Protein AF-A0A3M7NBZ0-F1 (afdb_monomer_lite)

Sequence (215 aa):
MPIKPLSFKGDKKRREEPEDDDTWTTPDSASDLSGPVILVLPTTPATCLASDAHGNVFASAVENMVEHHVETAEPHDVRQVWVANQVAGSGQLSFKASHGGLRGDGEAGEPATELVIKMQARFKPRVQQSKASRAQEKVSRREMEQAVGRRLDEDEVKRLKRARKNGTYHEELLDTFIKALQTFIKALQTFIKALQTLINAVDTHQGAVVRGAFA

Radius of gyration: 34.24 Å; chains: 1; bounding box: 82×70×100 Å

Secondary structure (DSSP, 8-state):
-PPPP------------------EE--SSGGG--EEEEEEE--SS-EEEEE-TT--EEEEE--B-STT-GGG-B-SSGGG-EEEEEPTTT--EEEE-SSSEE---PPTT-TT---EEEEEGGGS-HHHHHHHHHHHT---HHHHHHHHTS---HHHHHHHHHHHHTT-HHHHHHHHHHHHHHHHHHHHHHHHHHHHHHHHHHHHHHHHHHHHTT-

Foldseek 3Di:
DDDDDDDDDDPPPPPPQPDPQQAKAAAPDPVLAFFKKAKWWPDVQIWTWFADPQRDIDTHGFPPADPSDPRRTDDPDLRRIWGWDQDPPPRFIWTHRPHHTDGDPDDPDDPPTDIGMMDRPSSGPPVVVVVVLVVVLPDDQVNLCVLLVHRDDPVLVVVLSVCSVVVNNVVSSVVSNVVVVVVVVVVVVVVVVVVVVVVVVVVVVVVVVVVVVVD

Structure (mmCIF, N/CA/C/O backbone):
data_AF-A0A3M7NBZ0-F1
#
_entry.id   AF-A0A3M7NBZ0-F1
#
loop_
_atom_site.group_PDB
_atom_site.id
_atom_site.type_symbol
_atom_site.label_atom_id
_atom_site.label_alt_id
_atom_site.label_comp_id
_atom_site.label_asym_id
_atom_site.label_entity_id
_atom_site.label_seq_id
_atom_site.pdbx_PDB_ins_code
_atom_site.Cartn_x
_atom_site.Cartn_y
_atom_site.Cartn_z
_atom_site.occupancy
_atom_site.B_iso_or_equiv
_atom_site.auth_seq_id
_atom_site.auth_comp_id
_atom_site.auth_asym_id
_atom_site.auth_atom_id
_atom_site.pdbx_PDB_model_num
ATOM 1 N N . MET A 1 1 ? -27.348 -50.882 -16.439 1.00 47.03 1 MET A N 1
ATOM 2 C CA . MET A 1 1 ? -26.442 -49.989 -17.197 1.00 47.03 1 MET A CA 1
ATOM 3 C C . MET A 1 1 ? -25.165 -49.818 -16.382 1.00 47.03 1 MET A C 1
ATOM 5 O O . MET A 1 1 ? -25.301 -49.525 -15.200 1.00 47.03 1 MET A O 1
ATOM 9 N N . PRO A 1 2 ? -23.959 -50.049 -16.926 1.00 38.66 2 PRO A N 1
ATOM 10 C CA . PRO A 1 2 ? -22.726 -49.853 -16.167 1.00 38.66 2 PRO A CA 1
ATOM 11 C C . PRO A 1 2 ? -22.394 -48.356 -16.059 1.00 38.66 2 PRO A C 1
ATOM 13 O O . PRO A 1 2 ? -22.315 -47.653 -17.066 1.00 38.66 2 PRO A O 1
ATOM 16 N N . ILE A 1 3 ? -22.224 -47.871 -14.828 1.00 49.91 3 ILE A N 1
ATOM 17 C CA . ILE A 1 3 ? -21.871 -46.481 -14.519 1.00 49.91 3 ILE A CA 1
ATOM 18 C C . ILE A 1 3 ? -20.363 -46.319 -14.753 1.00 49.91 3 ILE A C 1
ATOM 20 O O . ILE A 1 3 ? -19.557 -46.992 -14.113 1.00 49.91 3 ILE A O 1
ATOM 24 N N . LYS A 1 4 ? -19.970 -45.444 -15.687 1.00 38.22 4 LYS A N 1
ATOM 25 C CA . LYS A 1 4 ? -18.563 -45.057 -15.878 1.00 38.22 4 LYS A CA 1
ATOM 26 C C . LYS A 1 4 ? -18.100 -44.196 -14.692 1.00 38.22 4 LYS A C 1
ATOM 28 O O . LYS A 1 4 ? -18.809 -43.248 -14.353 1.00 38.22 4 LYS A O 1
ATOM 33 N N . PRO A 1 5 ? -16.920 -44.446 -14.100 1.00 42.94 5 PRO A N 1
ATOM 34 C CA . PRO A 1 5 ? -16.376 -43.557 -13.081 1.00 42.94 5 PRO A CA 1
ATOM 35 C C . PRO A 1 5 ? -15.966 -42.217 -13.708 1.00 42.94 5 PRO A C 1
ATOM 37 O O . PRO A 1 5 ? -15.291 -42.175 -14.740 1.00 42.94 5 PRO A O 1
ATOM 40 N N . LEU A 1 6 ? -16.394 -41.115 -13.085 1.00 47.69 6 LEU A N 1
ATOM 41 C CA . LEU A 1 6 ? -15.983 -39.766 -13.463 1.00 47.69 6 LEU A CA 1
ATOM 42 C C . LEU A 1 6 ? -14.487 -39.579 -13.183 1.00 47.69 6 LEU A C 1
ATOM 44 O O . LEU A 1 6 ? -14.046 -39.560 -12.037 1.00 47.69 6 LEU A O 1
ATOM 48 N N . SER A 1 7 ? -13.716 -39.396 -14.251 1.00 45.44 7 SER A N 1
ATOM 49 C CA . SER A 1 7 ? -12.341 -38.903 -14.194 1.00 45.44 7 SER A CA 1
ATOM 50 C C . SER A 1 7 ? -12.340 -37.449 -13.713 1.00 45.44 7 SER A C 1
ATOM 52 O O . SER A 1 7 ? -12.584 -36.536 -14.504 1.00 45.44 7 SER A O 1
ATOM 54 N N . PHE A 1 8 ? -12.016 -37.212 -12.443 1.00 47.16 8 PHE A N 1
ATOM 55 C CA . PHE A 1 8 ? -11.642 -35.881 -11.970 1.00 47.16 8 PHE A CA 1
ATOM 56 C C . PHE A 1 8 ? -10.176 -35.623 -12.316 1.00 47.16 8 PHE A C 1
ATOM 58 O O . PHE A 1 8 ? -9.270 -36.106 -11.643 1.00 47.16 8 PHE A O 1
ATOM 65 N N . LYS A 1 9 ? -9.943 -34.853 -13.383 1.00 45.38 9 LYS A N 1
ATOM 66 C CA . LYS A 1 9 ? -8.626 -34.296 -13.694 1.00 45.38 9 LYS A CA 1
ATOM 67 C C . LYS A 1 9 ? -8.717 -32.781 -13.647 1.00 45.38 9 LYS A C 1
ATOM 69 O O . LYS A 1 9 ? -9.344 -32.153 -14.494 1.00 45.38 9 LYS A O 1
ATOM 74 N N . GLY A 1 10 ? -8.098 -32.219 -12.623 1.00 38.16 10 GLY A N 1
ATOM 75 C CA . GLY A 1 10 ? -8.008 -30.789 -12.406 1.00 38.16 10 GLY A CA 1
ATOM 76 C C . GLY A 1 10 ? -7.336 -30.544 -11.072 1.00 38.16 10 GLY A C 1
ATOM 77 O O . GLY A 1 10 ? -8.021 -30.274 -10.090 1.00 38.16 10 GLY A O 1
ATOM 78 N N . ASP A 1 11 ? -6.007 -30.670 -11.042 1.00 41.03 11 ASP A N 1
ATOM 79 C CA . ASP A 1 11 ? -5.190 -30.168 -9.942 1.00 41.03 11 ASP A CA 1
ATOM 80 C C . ASP A 1 11 ? -5.507 -28.685 -9.758 1.00 41.03 11 ASP A C 1
ATOM 82 O O . ASP A 1 11 ? -5.072 -27.807 -10.511 1.00 41.03 11 ASP A O 1
ATOM 86 N N . LYS A 1 12 ? -6.353 -28.410 -8.768 1.00 43.03 12 LYS A N 1
ATOM 87 C CA . LYS A 1 12 ? -6.683 -27.069 -8.318 1.00 43.03 12 LYS A CA 1
ATOM 88 C C . LYS A 1 12 ? -5.397 -26.530 -7.708 1.00 43.03 12 LYS A C 1
ATOM 90 O O . LYS A 1 12 ? -5.082 -26.854 -6.568 1.00 43.03 12 LYS A O 1
ATOM 95 N N . LYS A 1 13 ? -4.630 -25.777 -8.507 1.00 37.97 13 LYS A N 1
ATOM 96 C CA . LYS A 1 13 ? -3.408 -25.078 -8.090 1.00 37.97 13 LYS A CA 1
ATOM 97 C C . LYS A 1 13 ? -3.664 -24.478 -6.706 1.00 37.97 13 LYS A C 1
ATOM 99 O O . LYS A 1 13 ? -4.499 -23.578 -6.585 1.00 37.97 13 LYS A O 1
ATOM 104 N N . ARG A 1 14 ? -3.029 -25.056 -5.680 1.00 35.75 14 ARG A N 1
ATOM 105 C CA . ARG A 1 14 ? -3.121 -24.615 -4.286 1.00 35.75 14 ARG A CA 1
ATOM 106 C C . ARG A 1 14 ? -2.839 -23.113 -4.303 1.00 35.75 14 ARG A C 1
ATOM 108 O O . ARG A 1 14 ? -1.776 -22.703 -4.763 1.00 35.75 14 ARG A O 1
ATOM 115 N N . ARG A 1 15 ? -3.837 -22.297 -3.941 1.00 42.94 15 ARG A N 1
ATOM 116 C CA . ARG A 1 15 ? -3.591 -20.888 -3.621 1.00 42.94 15 ARG A CA 1
ATOM 117 C C . ARG A 1 15 ? -2.572 -20.940 -2.490 1.00 42.94 15 ARG A C 1
ATOM 119 O O . ARG A 1 15 ? -2.866 -21.564 -1.477 1.00 42.94 15 ARG A O 1
ATOM 126 N N . GLU A 1 16 ? -1.382 -20.400 -2.715 1.00 43.81 16 GLU A N 1
ATOM 127 C CA . GLU A 1 16 ? -0.484 -20.049 -1.621 1.00 43.81 16 GLU A CA 1
ATOM 128 C C . GLU A 1 16 ? -1.311 -19.137 -0.716 1.00 43.81 16 GLU A C 1
ATOM 130 O O . GLU A 1 16 ? -1.778 -18.079 -1.151 1.00 43.81 16 GLU A O 1
ATOM 135 N N . GLU A 1 17 ? -1.658 -19.642 0.466 1.00 46.62 17 GLU A N 1
ATOM 136 C CA . GLU A 1 17 ? -2.272 -18.817 1.494 1.00 46.62 17 GLU A CA 1
ATOM 137 C C . GLU A 1 17 ? -1.270 -17.698 1.774 1.00 46.62 17 GLU A C 1
ATOM 139 O O . GLU A 1 17 ? -0.072 -17.984 1.873 1.00 46.62 17 GLU A O 1
ATOM 144 N N . PRO A 1 18 ? -1.706 -16.428 1.750 1.00 49.97 18 PRO A N 1
ATOM 145 C CA . PRO A 1 18 ? -0.797 -15.344 2.054 1.00 49.97 18 PRO A CA 1
ATOM 146 C C . PRO A 1 18 ? -0.212 -15.628 3.435 1.00 49.97 18 PRO A C 1
ATOM 148 O O . PRO A 1 18 ? -0.961 -15.909 4.366 1.00 49.97 18 PRO A O 1
ATOM 151 N N . GLU A 1 19 ? 1.116 -15.593 3.508 1.00 55.56 19 GLU A N 1
ATOM 152 C CA . GLU A 1 19 ? 1.897 -15.461 4.737 1.00 55.56 19 GLU A CA 1
ATOM 153 C C . GLU A 1 19 ? 1.125 -14.575 5.728 1.00 55.56 19 GLU A C 1
ATOM 155 O O . GLU A 1 19 ? 0.543 -13.576 5.285 1.00 55.56 19 GLU A O 1
ATOM 160 N N . ASP A 1 20 ? 1.052 -14.973 7.006 1.00 66.69 20 ASP A N 1
ATOM 161 C CA . ASP A 1 20 ? 0.322 -14.277 8.080 1.00 66.69 20 ASP A CA 1
ATOM 162 C C . ASP A 1 20 ? 0.949 -12.896 8.360 1.00 66.69 20 ASP A C 1
ATOM 164 O O . ASP A 1 20 ? 1.572 -12.638 9.385 1.00 66.69 20 ASP A O 1
ATOM 168 N N . ASP A 1 21 ? 0.824 -12.000 7.386 1.00 80.38 21 ASP A N 1
ATOM 169 C CA . ASP A 1 21 ? 1.286 -10.627 7.412 1.00 80.38 21 ASP A CA 1
ATOM 170 C C . ASP A 1 21 ? 0.248 -9.799 8.172 1.00 80.38 21 ASP A C 1
ATOM 172 O O . ASP A 1 21 ? -0.727 -9.280 7.610 1.00 80.38 21 ASP A O 1
ATOM 176 N N . ASP A 1 22 ? 0.445 -9.763 9.489 1.00 82.31 22 ASP A N 1
ATOM 177 C CA . ASP A 1 22 ? -0.356 -9.014 10.456 1.00 82.31 22 ASP A CA 1
ATOM 178 C C . ASP A 1 22 ? 0.009 -7.516 10.520 1.00 82.31 22 ASP A C 1
ATOM 180 O O . ASP A 1 22 ? -0.519 -6.797 11.371 1.00 82.31 22 ASP A O 1
ATOM 184 N N . THR A 1 23 ? 0.871 -7.020 9.621 1.00 89.19 23 THR A N 1
ATOM 185 C CA . THR A 1 23 ? 1.238 -5.595 9.566 1.00 89.19 23 THR A CA 1
ATOM 186 C C . THR A 1 23 ? 0.087 -4.708 9.089 1.00 89.19 23 THR A C 1
ATOM 188 O O . THR A 1 23 ? -0.846 -5.151 8.407 1.00 89.19 23 THR A O 1
ATOM 191 N N . TRP A 1 24 ? 0.153 -3.416 9.426 1.00 90.44 24 TRP A N 1
ATOM 192 C CA . TRP A 1 24 ? -0.884 -2.439 9.091 1.00 90.44 24 TRP A CA 1
ATOM 193 C C . TRP A 1 24 ? -0.429 -1.483 7.987 1.00 90.44 24 TRP A C 1
ATOM 195 O O . TRP A 1 24 ? 0.582 -0.788 8.086 1.00 90.44 24 TRP A O 1
ATOM 205 N N . THR A 1 25 ? -1.222 -1.372 6.924 1.00 91.56 25 THR A N 1
ATOM 206 C CA . THR A 1 25 ? -0.910 -0.577 5.728 1.00 91.56 25 THR A CA 1
ATOM 207 C C . THR A 1 25 ? -2.045 0.372 5.354 1.00 91.56 25 THR A C 1
ATOM 209 O O . THR A 1 25 ? -3.175 0.231 5.817 1.00 91.56 25 THR A O 1
ATOM 212 N N . THR A 1 26 ? -1.744 1.353 4.512 1.00 89.56 26 THR A N 1
ATOM 213 C CA . THR A 1 26 ? -2.737 2.279 3.956 1.00 89.56 26 THR A CA 1
ATOM 214 C C . THR A 1 26 ? -3.351 1.655 2.688 1.00 89.56 26 THR A C 1
ATOM 216 O O . THR A 1 26 ? -2.618 1.065 1.874 1.00 89.56 26 THR A O 1
ATOM 219 N N . PRO A 1 27 ? -4.683 1.720 2.502 1.00 88.19 27 PRO A N 1
ATOM 220 C CA . PRO A 1 27 ? -5.322 1.272 1.264 1.00 88.19 27 PRO A CA 1
ATOM 221 C C . PRO A 1 27 ? -4.891 2.147 0.073 1.00 88.19 27 PRO A C 1
ATOM 223 O O . PRO A 1 27 ? -4.662 3.341 0.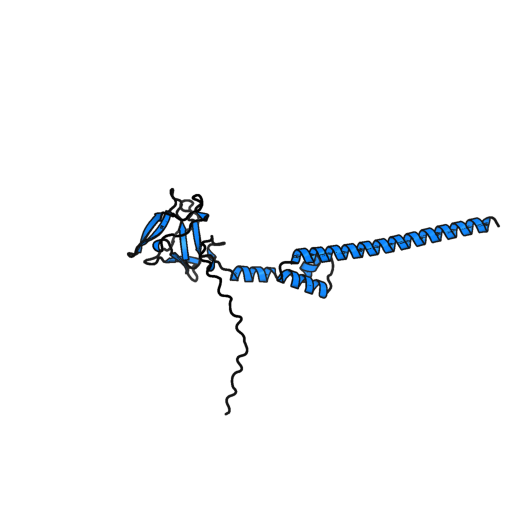239 1.00 88.19 27 PRO A O 1
ATOM 226 N N . ASP A 1 28 ? -4.812 1.575 -1.136 1.00 86.38 28 ASP A N 1
ATOM 227 C CA . ASP A 1 28 ? -4.509 2.358 -2.352 1.00 86.38 28 ASP A CA 1
ATOM 228 C C . ASP A 1 28 ? -5.730 3.177 -2.811 1.00 86.38 28 ASP A C 1
ATOM 230 O O . ASP A 1 28 ? -5.596 4.260 -3.377 1.00 86.38 28 ASP A O 1
ATOM 234 N N . SER A 1 29 ? -6.937 2.666 -2.559 1.00 84.06 29 SER A N 1
ATOM 235 C CA . SER A 1 29 ? -8.204 3.345 -2.815 1.00 84.06 29 SER A CA 1
ATOM 236 C C . SER A 1 29 ? -9.245 3.003 -1.746 1.00 84.06 29 SER A C 1
ATOM 238 O O . SER A 1 29 ? -9.203 1.936 -1.134 1.00 84.06 29 SER A O 1
ATOM 240 N N . ALA A 1 30 ? -10.258 3.854 -1.564 1.00 80.88 30 ALA A N 1
ATOM 241 C CA . ALA A 1 30 ? -11.374 3.553 -0.658 1.00 80.88 30 ALA A CA 1
ATOM 242 C C . ALA A 1 30 ? -12.109 2.252 -1.038 1.00 80.88 30 ALA A C 1
ATOM 244 O O . ALA A 1 30 ? -12.628 1.548 -0.174 1.00 80.88 30 ALA A O 1
ATOM 245 N N . SER A 1 31 ? -12.111 1.896 -2.329 1.00 82.75 31 SER A N 1
ATOM 246 C CA . SER A 1 31 ? -12.703 0.647 -2.817 1.00 82.75 31 SER A CA 1
ATOM 247 C C . SER A 1 31 ? -11.914 -0.607 -2.424 1.00 82.75 31 SER A C 1
ATOM 249 O O . SER A 1 31 ? -12.447 -1.711 -2.504 1.00 82.75 31 SER A O 1
ATOM 251 N N . ASP A 1 32 ? -10.677 -0.453 -1.952 1.00 86.00 32 ASP A N 1
ATOM 252 C CA . ASP A 1 32 ? -9.858 -1.571 -1.490 1.00 86.00 32 ASP A CA 1
ATOM 253 C C . ASP A 1 32 ? -10.152 -1.963 -0.040 1.00 86.00 32 ASP A C 1
ATOM 255 O O . ASP A 1 32 ? -9.790 -3.063 0.379 1.00 86.00 32 ASP A O 1
ATOM 259 N N . LEU A 1 33 ? -10.827 -1.090 0.719 1.00 89.19 33 LEU A N 1
ATOM 260 C CA . LEU A 1 33 ? -11.111 -1.289 2.136 1.00 89.19 33 LEU A CA 1
ATOM 261 C C . LEU A 1 33 ? -11.978 -2.529 2.377 1.00 89.19 33 LEU A C 1
ATOM 263 O O . LEU A 1 33 ? -13.160 -2.580 2.030 1.00 89.19 33 LEU A O 1
ATOM 267 N N . SER A 1 34 ? -11.380 -3.528 3.020 1.00 90.69 34 SER A N 1
ATOM 268 C CA . SER A 1 34 ? -12.050 -4.735 3.486 1.00 90.69 34 SER A CA 1
ATOM 269 C C . SER A 1 34 ? -11.285 -5.354 4.655 1.00 90.69 34 SER A C 1
ATOM 271 O O . SER A 1 34 ? -10.075 -5.166 4.776 1.00 90.69 34 SER A O 1
ATOM 273 N N . GLY A 1 35 ? -11.988 -6.095 5.512 1.00 93.38 35 GLY A N 1
ATOM 274 C CA . GLY A 1 35 ? -11.371 -6.772 6.653 1.00 93.38 35 GLY A CA 1
ATOM 275 C C . GLY A 1 35 ? -11.050 -5.831 7.822 1.00 93.38 35 GLY A C 1
ATOM 276 O O . GLY A 1 35 ? -11.672 -4.774 7.938 1.00 93.38 35 GLY A O 1
ATOM 277 N N . PRO A 1 36 ? -10.142 -6.229 8.728 1.00 95.06 36 PRO A N 1
ATOM 278 C CA . PRO A 1 36 ? -9.762 -5.443 9.896 1.00 95.06 36 PRO A CA 1
ATOM 279 C C . PRO A 1 36 ? -9.087 -4.113 9.533 1.00 95.06 36 PRO A C 1
ATOM 281 O O . PRO A 1 36 ? -8.141 -4.078 8.740 1.00 95.06 36 PRO A O 1
ATOM 284 N N . VAL A 1 37 ? -9.571 -3.031 10.142 1.00 95.31 37 VAL A N 1
ATOM 285 C CA . VAL A 1 37 ? -9.127 -1.645 9.968 1.00 95.31 37 VAL A CA 1
ATOM 286 C C . VAL A 1 37 ? -9.074 -0.901 11.307 1.00 95.31 37 VAL A C 1
ATOM 288 O O . VAL A 1 37 ? -9.758 -1.274 12.258 1.00 95.31 37 VAL A O 1
ATOM 291 N N . ILE A 1 38 ? -8.297 0.178 11.363 1.00 94.81 38 ILE A N 1
ATOM 292 C CA . ILE A 1 38 ? -8.304 1.186 12.435 1.00 94.81 38 ILE A CA 1
ATOM 293 C C . ILE A 1 38 ? -8.593 2.556 11.809 1.00 94.81 38 ILE A C 1
ATOM 295 O O . ILE A 1 38 ? -8.146 2.851 10.697 1.00 94.81 38 ILE A O 1
ATOM 299 N N . LEU A 1 39 ? -9.380 3.368 12.518 1.00 93.75 39 LEU A N 1
ATOM 300 C CA . LEU A 1 39 ? -9.834 4.696 12.103 1.00 93.75 39 LEU A CA 1
ATOM 301 C C . LEU A 1 39 ? -9.159 5.744 12.997 1.00 93.75 39 LEU A C 1
ATOM 303 O O . LEU A 1 39 ? -9.620 5.994 14.112 1.00 93.75 39 LEU A O 1
ATOM 307 N N . VAL A 1 40 ? -8.045 6.311 12.542 1.00 93.19 40 VAL A N 1
ATOM 308 C CA . VAL A 1 40 ? -7.239 7.276 13.304 1.00 93.19 40 VAL A CA 1
ATOM 309 C C . VAL A 1 40 ? -7.803 8.686 13.112 1.00 93.19 40 VAL A C 1
ATOM 311 O O . VAL A 1 40 ? -8.027 9.137 11.987 1.00 93.19 40 VAL A O 1
ATOM 314 N N . LEU A 1 41 ? -8.049 9.363 14.230 1.00 91.12 41 LEU A N 1
ATOM 315 C CA . LEU A 1 41 ? -8.598 10.710 14.329 1.00 91.12 41 LEU A CA 1
ATOM 316 C C . LEU A 1 41 ? -7.467 11.760 14.299 1.00 91.12 41 LEU A C 1
ATOM 318 O O . LEU A 1 41 ? -6.404 11.524 14.882 1.00 91.12 41 LEU A O 1
ATOM 322 N N . PRO A 1 42 ? -7.694 12.949 13.710 1.00 85.75 42 PRO A N 1
ATOM 323 C CA . PRO A 1 42 ? -6.716 14.038 13.664 1.00 85.75 42 PRO A CA 1
ATOM 324 C C . PRO A 1 42 ? -6.662 14.815 14.995 1.00 85.75 42 PRO A C 1
ATOM 326 O O . PRO A 1 42 ? -6.969 16.003 15.059 1.00 85.75 42 PRO A O 1
ATOM 329 N N . THR A 1 43 ? -6.315 14.139 16.092 1.00 87.88 43 THR A N 1
ATOM 330 C CA . THR A 1 43 ? -6.199 14.740 17.432 1.00 87.88 43 THR A CA 1
ATOM 331 C C . THR A 1 43 ? -4.742 14.888 17.870 1.00 87.88 43 THR A C 1
ATOM 333 O O . THR A 1 43 ? -3.856 14.199 17.369 1.00 87.88 43 THR A O 1
ATOM 336 N N . THR A 1 44 ? -4.501 15.741 18.870 1.00 87.75 44 THR A N 1
ATOM 337 C CA . THR A 1 44 ? -3.185 15.909 19.504 1.00 87.75 44 THR A CA 1
ATOM 338 C C . THR A 1 44 ? -3.311 15.669 21.015 1.00 87.75 44 THR A C 1
ATOM 340 O O . THR A 1 44 ? -3.899 16.513 21.694 1.00 87.75 44 THR A O 1
ATOM 343 N N . PRO A 1 45 ? -2.782 14.558 21.570 1.00 87.44 45 PRO A N 1
ATOM 344 C CA . PRO A 1 45 ? -2.102 13.449 20.885 1.00 87.44 45 PRO A CA 1
ATOM 345 C C . PRO A 1 45 ? -3.055 12.623 20.001 1.00 87.44 45 PRO A C 1
ATOM 347 O O . PRO A 1 45 ? -4.277 12.709 20.150 1.00 87.44 45 PRO A O 1
ATOM 350 N N . ALA A 1 46 ? -2.505 11.832 19.074 1.00 89.50 46 ALA A N 1
ATOM 351 C CA . ALA A 1 46 ? -3.298 11.033 18.138 1.00 89.50 46 ALA A CA 1
ATOM 352 C C . ALA A 1 46 ? -4.179 10.007 18.869 1.00 89.50 46 ALA A C 1
ATOM 354 O O . ALA A 1 46 ? -3.740 9.310 19.788 1.00 89.50 46 ALA A O 1
ATOM 355 N N . THR A 1 47 ? -5.432 9.912 18.436 1.00 94.31 47 THR A N 1
ATOM 356 C CA . THR A 1 47 ? -6.424 8.960 18.941 1.00 94.31 47 THR A CA 1
ATOM 357 C C . THR A 1 47 ? -7.051 8.209 17.773 1.00 94.31 47 THR A C 1
ATOM 359 O O . THR A 1 47 ? -6.901 8.592 16.618 1.00 94.31 47 THR A O 1
ATOM 362 N N . CYS A 1 48 ? -7.744 7.116 18.049 1.00 94.94 48 CYS A N 1
ATOM 363 C CA . CYS A 1 48 ? -8.505 6.344 17.082 1.00 94.94 48 CYS A CA 1
ATOM 364 C C . CYS A 1 48 ? -9.892 6.027 17.636 1.00 94.94 48 CYS A C 1
ATOM 366 O O . CYS A 1 48 ? -10.120 6.069 18.848 1.00 94.94 48 CYS A O 1
ATOM 368 N N . LEU A 1 49 ? -10.832 5.709 16.750 1.00 94.94 49 LEU A N 1
ATOM 369 C CA . LEU A 1 49 ? -12.142 5.231 17.174 1.00 94.94 49 LEU A CA 1
ATOM 370 C C . LEU A 1 49 ? -12.024 3.822 17.749 1.00 94.94 49 LEU A C 1
ATOM 372 O O . LEU A 1 49 ? -11.490 2.920 17.105 1.00 94.94 49 LEU A O 1
ATOM 376 N N . ALA A 1 50 ? -12.593 3.627 18.931 1.00 95.12 50 ALA A N 1
ATOM 377 C CA . ALA A 1 50 ? -12.710 2.338 19.589 1.00 95.12 50 ALA A CA 1
ATOM 378 C C . ALA A 1 50 ? -14.143 2.106 20.072 1.00 95.12 50 ALA A C 1
ATOM 380 O O . ALA A 1 50 ? -14.927 3.052 20.186 1.00 95.12 50 ALA A O 1
ATOM 381 N N . SER A 1 51 ? -14.483 0.851 20.367 1.00 95.19 51 SER A N 1
ATOM 382 C CA . SER A 1 51 ? -15.775 0.505 20.956 1.00 95.19 51 SER A CA 1
ATOM 383 C C . SER A 1 51 ? -15.661 -0.441 22.146 1.00 95.19 51 SER A C 1
ATOM 385 O O . SER A 1 51 ? -14.818 -1.339 22.172 1.00 95.19 51 SER A O 1
ATOM 387 N N . ASP A 1 52 ? -16.491 -0.211 23.163 1.00 92.69 52 ASP A N 1
ATOM 388 C CA . ASP A 1 52 ? -16.565 -1.053 24.356 1.00 92.69 52 ASP A CA 1
ATOM 389 C C . ASP A 1 52 ? -17.548 -2.224 24.177 1.00 92.69 52 ASP A C 1
ATOM 391 O O . ASP A 1 52 ? -18.210 -2.365 23.152 1.00 92.69 52 ASP A O 1
ATOM 395 N N . ALA A 1 53 ? -17.671 -3.077 25.198 1.00 90.06 53 ALA A N 1
ATOM 396 C CA . ALA A 1 53 ? -18.582 -4.224 25.172 1.00 90.06 53 ALA A CA 1
ATOM 397 C C . ALA A 1 53 ? -20.079 -3.839 25.156 1.00 90.06 53 ALA A C 1
ATOM 399 O O . ALA A 1 53 ? -20.938 -4.694 24.953 1.00 90.06 53 ALA A O 1
ATOM 400 N N . HIS A 1 54 ? -20.416 -2.570 25.376 1.00 88.06 54 HIS A N 1
ATOM 401 C CA . HIS A 1 54 ? -21.788 -2.069 25.314 1.00 88.06 54 HIS A CA 1
ATOM 402 C C . HIS A 1 54 ? -22.115 -1.448 23.948 1.00 88.06 54 HIS A C 1
ATOM 404 O O . HIS A 1 54 ? -23.264 -1.083 23.707 1.00 88.06 54 HIS A O 1
ATOM 410 N N . GLY A 1 55 ? -21.133 -1.366 23.044 1.00 86.31 55 GLY A N 1
ATOM 411 C CA . GLY A 1 55 ? -21.272 -0.733 21.737 1.00 86.31 55 GLY A CA 1
ATOM 412 C C . GLY A 1 55 ? -21.150 0.789 21.778 1.00 86.31 55 GLY A C 1
ATOM 413 O O . GLY A 1 55 ? -21.460 1.446 20.783 1.00 86.31 55 GLY A O 1
ATOM 414 N N . ASN A 1 56 ? -20.695 1.365 22.895 1.00 91.31 56 ASN A N 1
ATOM 415 C CA . ASN A 1 56 ? -20.369 2.785 22.934 1.00 91.31 56 ASN A CA 1
ATOM 416 C C . ASN A 1 56 ? -19.096 3.022 22.130 1.00 91.31 56 ASN A C 1
ATOM 418 O O . ASN A 1 56 ? -18.171 2.207 22.168 1.00 91.31 56 ASN A O 1
ATOM 422 N N . VAL A 1 57 ? -19.041 4.147 21.423 1.00 92.69 57 VAL A N 1
ATOM 423 C CA . VAL A 1 57 ? -17.877 4.555 20.633 1.00 92.69 57 VAL A CA 1
ATOM 424 C C . VAL A 1 57 ? -17.161 5.690 21.348 1.00 92.69 57 VAL A C 1
ATOM 426 O O . VAL A 1 57 ? -17.796 6.634 21.814 1.00 92.69 57 VAL A O 1
ATOM 429 N N . PHE A 1 58 ? -15.839 5.599 21.438 1.00 94.06 58 PHE A N 1
ATOM 430 C CA . PHE A 1 58 ? -15.003 6.589 22.108 1.00 94.06 58 PHE A CA 1
ATOM 431 C C . PHE A 1 58 ? -13.662 6.758 21.386 1.00 94.06 58 PHE A C 1
ATOM 433 O O . PHE A 1 58 ? -13.242 5.894 20.616 1.00 94.06 58 PHE A O 1
ATOM 440 N N . ALA A 1 59 ? -12.986 7.878 21.642 1.00 94.88 59 ALA A N 1
ATOM 441 C CA . ALA A 1 59 ? -11.623 8.111 21.178 1.00 94.88 59 ALA A CA 1
ATOM 442 C C . ALA A 1 59 ? -10.629 7.439 22.139 1.00 94.88 59 ALA A C 1
ATOM 444 O O . ALA A 1 59 ? -10.585 7.761 23.326 1.00 94.88 59 ALA A O 1
ATOM 445 N N . SER A 1 60 ? -9.843 6.494 21.634 1.00 96.06 60 SER A N 1
ATOM 446 C CA . SER A 1 60 ? -8.779 5.797 22.360 1.00 96.06 60 SER A CA 1
ATOM 447 C C . SER A 1 60 ? -7.425 6.313 21.881 1.00 96.06 60 SER A C 1
ATOM 449 O O . SER A 1 60 ? -7.264 6.540 20.686 1.00 96.06 60 SER A O 1
ATOM 451 N N . ALA A 1 61 ? -6.455 6.526 22.773 1.00 94.06 61 ALA A N 1
ATOM 452 C CA . ALA A 1 61 ? -5.101 6.916 22.367 1.00 94.06 61 ALA A CA 1
ATOM 453 C C . ALA A 1 61 ? -4.519 5.908 21.364 1.00 94.06 61 ALA A C 1
ATOM 455 O O . ALA A 1 61 ? -4.908 4.745 21.379 1.00 94.06 61 ALA A O 1
ATOM 456 N N . VAL A 1 62 ? -3.604 6.340 20.495 1.00 91.00 62 VAL A N 1
ATOM 457 C CA . VAL A 1 62 ? -2.791 5.437 19.666 1.00 91.00 62 VAL A CA 1
ATOM 458 C C . VAL A 1 62 ? -1.372 5.444 20.224 1.00 91.00 62 VAL A C 1
ATOM 460 O O . VAL A 1 62 ? -0.667 6.441 20.113 1.00 91.00 62 VAL A O 1
ATOM 463 N N . GLU A 1 63 ? -0.956 4.346 20.850 1.00 88.38 63 GLU A N 1
ATOM 464 C CA . GLU A 1 63 ? 0.362 4.246 21.494 1.00 88.38 63 GLU A CA 1
ATOM 465 C C . GLU A 1 63 ? 1.419 3.655 20.554 1.00 88.38 63 GLU A C 1
ATOM 467 O O . GLU A 1 63 ? 2.566 4.100 20.544 1.00 88.38 63 GLU A O 1
ATOM 472 N N . ASN A 1 64 ? 1.022 2.703 19.705 1.00 88.56 64 ASN A N 1
ATOM 473 C CA . ASN A 1 64 ? 1.906 2.075 18.727 1.00 88.56 64 ASN A CA 1
ATOM 474 C C . ASN A 1 64 ? 2.015 2.951 17.470 1.00 88.56 64 ASN A C 1
ATOM 476 O O . ASN A 1 64 ? 1.272 2.772 16.504 1.00 88.56 64 ASN A O 1
ATOM 480 N N . MET A 1 65 ? 2.940 3.913 17.502 1.00 86.31 65 MET A N 1
ATOM 481 C CA . MET A 1 65 ? 3.357 4.726 16.354 1.00 86.31 65 MET A CA 1
ATOM 482 C C . MET A 1 65 ? 4.873 4.929 16.367 1.00 86.31 65 MET A C 1
ATOM 484 O O . MET A 1 65 ? 5.481 5.088 17.425 1.00 86.31 65 MET A O 1
ATOM 488 N N . VAL A 1 66 ? 5.477 5.014 15.184 1.00 81.38 66 VAL A N 1
ATOM 489 C CA . VAL A 1 66 ? 6.880 5.406 15.016 1.00 81.38 66 VAL A CA 1
ATOM 490 C C . VAL A 1 66 ? 6.954 6.931 14.957 1.00 81.38 66 VAL A C 1
ATOM 492 O O . VAL A 1 66 ? 6.291 7.549 14.127 1.00 81.38 66 VAL A O 1
ATOM 495 N N . GLU A 1 67 ? 7.730 7.543 15.858 1.00 81.06 67 GLU A N 1
ATOM 496 C CA . GLU A 1 67 ? 8.006 8.996 15.880 1.00 81.06 67 GLU A CA 1
ATOM 497 C C . GLU A 1 67 ? 6.745 9.892 15.840 1.00 81.06 67 GLU A C 1
ATOM 499 O O . GLU A 1 67 ? 6.772 11.011 15.340 1.00 81.06 67 GLU A O 1
ATOM 504 N N . HIS A 1 68 ? 5.619 9.412 16.383 1.00 76.69 68 HIS A N 1
ATOM 505 C CA . HIS A 1 68 ? 4.315 10.095 16.356 1.00 76.69 68 HIS A CA 1
ATOM 506 C C . HIS A 1 68 ? 3.706 10.302 14.953 1.00 76.69 68 HIS A C 1
ATOM 508 O O . HIS A 1 68 ? 2.780 11.100 14.790 1.00 76.69 68 HIS A O 1
ATOM 514 N N . HIS A 1 69 ? 4.162 9.560 13.940 1.00 81.12 69 HIS A N 1
ATOM 515 C CA . HIS A 1 69 ? 3.567 9.579 12.606 1.00 81.12 69 HIS A CA 1
ATOM 516 C C . HIS A 1 69 ? 2.334 8.669 12.525 1.00 81.12 69 HIS A C 1
ATOM 518 O O . HIS A 1 69 ? 2.451 7.442 12.543 1.00 81.12 69 HIS A O 1
ATOM 524 N N . VAL A 1 70 ? 1.153 9.271 12.341 1.00 82.75 70 VAL A N 1
ATOM 525 C CA . VAL A 1 70 ? -0.147 8.568 12.244 1.00 82.75 70 VAL A CA 1
ATOM 526 C C . VAL A 1 70 ? -0.216 7.537 11.113 1.00 82.75 70 VAL A C 1
ATOM 528 O O . VAL A 1 70 ? -0.963 6.568 11.200 1.00 82.75 70 VAL A O 1
ATOM 531 N N . GLU A 1 71 ? 0.596 7.689 10.067 1.00 83.25 71 GLU A N 1
ATOM 532 C CA . GLU A 1 71 ? 0.671 6.722 8.965 1.00 83.25 71 GLU A CA 1
ATOM 533 C C . GLU A 1 71 ? 1.291 5.382 9.374 1.00 83.25 71 GLU A C 1
ATOM 535 O O . GLU A 1 71 ? 1.109 4.375 8.691 1.00 83.25 71 GLU A O 1
ATOM 540 N N . THR A 1 72 ? 1.995 5.351 10.503 1.00 85.56 72 THR A N 1
ATOM 541 C CA . THR A 1 72 ? 2.607 4.143 11.074 1.00 85.56 72 THR A CA 1
ATOM 542 C C . THR A 1 72 ? 1.781 3.555 12.218 1.00 85.56 72 THR A C 1
ATOM 544 O O . THR A 1 72 ? 2.231 2.622 12.870 1.00 85.56 72 THR A O 1
ATOM 547 N N . ALA A 1 73 ? 0.581 4.094 12.463 1.00 87.25 73 ALA A N 1
ATOM 548 C CA . ALA A 1 73 ? -0.284 3.663 13.548 1.00 87.25 73 ALA A CA 1
ATOM 549 C C . ALA A 1 73 ? -0.708 2.197 13.414 1.00 87.25 73 ALA A C 1
ATOM 551 O O . ALA A 1 73 ? -1.240 1.778 12.379 1.00 87.25 73 ALA A O 1
ATOM 552 N N . GLU A 1 74 ? -0.544 1.463 14.511 1.00 92.06 74 GLU A N 1
ATOM 553 C CA . GLU A 1 74 ? -1.048 0.106 14.692 1.00 92.06 74 GLU A CA 1
ATOM 554 C C . GLU A 1 74 ? -1.945 0.044 15.941 1.00 92.06 74 GLU A C 1
ATOM 556 O O . GLU A 1 74 ? -1.717 0.772 16.915 1.00 92.06 74 GLU A O 1
ATOM 561 N N . PRO A 1 75 ? -2.991 -0.796 15.953 1.00 93.50 75 PRO A N 1
ATOM 562 C CA . PRO A 1 75 ? -3.795 -0.985 17.149 1.00 93.50 75 PRO A CA 1
ATOM 563 C C . PRO A 1 75 ? -2.984 -1.700 18.233 1.00 93.50 75 PRO A C 1
ATOM 565 O O . PRO A 1 75 ? -2.209 -2.615 17.959 1.00 93.50 75 PRO A O 1
ATOM 568 N N . HIS A 1 76 ? -3.216 -1.316 19.483 1.00 92.12 76 HIS A N 1
ATOM 569 C CA . HIS A 1 76 ? -2.687 -2.009 20.667 1.00 92.12 76 HIS A CA 1
ATOM 570 C C . HIS A 1 76 ? -3.797 -2.612 21.533 1.00 92.12 76 HIS A C 1
ATOM 572 O O . HIS A 1 76 ? -3.525 -3.386 22.448 1.00 92.12 76 HIS A O 1
ATOM 578 N N . ASP A 1 77 ? -5.054 -2.281 21.237 1.00 92.50 77 ASP A N 1
ATOM 579 C CA . ASP A 1 77 ? -6.230 -2.832 21.893 1.00 92.50 77 ASP A CA 1
ATOM 580 C C . ASP A 1 77 ? -7.210 -3.340 20.830 1.00 92.50 77 ASP A C 1
ATOM 582 O O . ASP A 1 77 ? -7.513 -2.659 19.849 1.00 92.50 77 ASP A O 1
ATOM 586 N N . VAL A 1 78 ? -7.754 -4.538 21.042 1.00 92.88 78 VAL A N 1
ATOM 587 C CA . VAL A 1 78 ? -8.756 -5.154 20.159 1.00 92.88 78 VAL A CA 1
ATOM 588 C C . VAL A 1 78 ? -10.003 -4.284 19.974 1.00 92.88 78 VAL A C 1
ATOM 590 O O . VAL A 1 78 ? -10.679 -4.388 18.953 1.00 92.88 78 VAL A O 1
ATOM 593 N N . ARG A 1 79 ? -10.302 -3.398 20.928 1.00 94.50 79 ARG A N 1
ATOM 594 C CA . ARG A 1 79 ? -11.413 -2.438 20.866 1.00 94.50 79 ARG A CA 1
ATOM 595 C C . ARG A 1 79 ? -11.230 -1.365 19.795 1.00 94.50 79 ARG A C 1
ATOM 597 O O . ARG A 1 79 ? -12.221 -0.766 19.391 1.00 94.50 79 ARG A O 1
ATOM 604 N N . GLN A 1 80 ? -9.998 -1.125 19.345 1.00 95.06 80 GLN A N 1
ATOM 605 C CA . GLN A 1 80 ? -9.651 -0.148 18.302 1.00 95.06 80 GLN A CA 1
ATOM 606 C C . GLN A 1 80 ? -9.847 -0.710 16.885 1.00 95.06 80 GLN A C 1
ATOM 608 O O . GLN A 1 80 ? -9.771 0.031 15.904 1.00 95.06 80 GLN A O 1
ATOM 613 N N . VAL A 1 81 ? -10.078 -2.022 16.767 1.00 95.25 81 VAL A N 1
ATOM 614 C CA . VAL A 1 81 ? -10.190 -2.718 15.485 1.00 95.25 81 VAL A CA 1
ATOM 615 C C . VAL A 1 81 ? -11.645 -2.789 15.030 1.00 95.25 81 VAL A C 1
ATOM 617 O O . VAL A 1 81 ? -12.537 -3.241 15.750 1.00 95.25 81 VAL A O 1
ATOM 620 N N . TRP A 1 82 ? -11.860 -2.408 13.776 1.00 95.44 82 TRP A N 1
ATOM 621 C CA . TRP A 1 82 ? -13.140 -2.454 13.078 1.00 95.44 82 TRP A CA 1
ATOM 622 C C . TRP A 1 82 ? -13.050 -3.397 11.886 1.00 95.44 82 TRP A C 1
ATOM 624 O O . TRP A 1 82 ? -12.000 -3.528 11.275 1.00 95.44 82 TRP A O 1
ATOM 634 N N . VAL A 1 83 ? -14.151 -4.023 11.488 1.00 94.56 83 VAL A N 1
ATOM 635 C CA . VAL A 1 83 ? -14.231 -4.802 10.248 1.00 94.56 83 VAL A CA 1
ATOM 636 C C . VAL A 1 83 ? -14.934 -3.973 9.181 1.00 94.56 83 VAL A C 1
ATOM 638 O O . VAL A 1 83 ? -16.146 -3.746 9.261 1.00 94.56 83 VAL A O 1
ATOM 641 N N . ALA A 1 84 ? -14.176 -3.543 8.174 1.00 93.00 84 ALA A N 1
ATOM 642 C CA . ALA A 1 84 ? -14.675 -2.842 7.000 1.00 93.00 84 ALA A CA 1
ATOM 643 C C . ALA A 1 84 ? -15.306 -3.821 5.999 1.00 93.00 84 ALA A C 1
ATOM 645 O O . ALA A 1 84 ? -14.720 -4.849 5.650 1.00 93.00 84 ALA A O 1
ATOM 646 N N . ASN A 1 85 ? -16.496 -3.482 5.504 1.00 88.94 85 ASN A N 1
ATOM 647 C CA . ASN A 1 85 ? -17.165 -4.196 4.418 1.00 88.94 85 ASN A CA 1
ATOM 648 C C . ASN A 1 85 ? -17.817 -3.216 3.446 1.00 88.94 85 ASN A C 1
ATOM 650 O O . ASN A 1 85 ? -18.484 -2.272 3.879 1.00 88.94 85 ASN A O 1
ATOM 654 N N . GLN A 1 86 ? -17.720 -3.502 2.148 1.00 85.38 86 GLN A N 1
ATOM 655 C CA . GLN A 1 86 ? -18.526 -2.818 1.142 1.00 85.38 86 GLN A CA 1
ATOM 656 C C . GLN A 1 86 ? -19.986 -3.261 1.216 1.00 85.38 86 GLN A C 1
ATOM 658 O O . GLN A 1 86 ? -20.297 -4.452 1.291 1.00 85.38 86 GLN A O 1
ATOM 663 N N . VAL A 1 87 ? -20.890 -2.291 1.146 1.00 82.19 87 VAL A N 1
ATOM 664 C CA . VAL A 1 87 ? -22.324 -2.527 1.023 1.00 82.19 87 VAL A CA 1
ATOM 665 C C . VAL A 1 87 ? -22.651 -2.693 -0.461 1.00 82.19 87 VAL A C 1
ATOM 667 O O . VAL A 1 87 ? -22.453 -1.789 -1.276 1.00 82.19 87 VAL A O 1
ATOM 670 N N . ALA A 1 88 ? -23.125 -3.886 -0.823 1.00 77.50 88 ALA A N 1
ATOM 671 C CA . ALA A 1 88 ? -23.410 -4.238 -2.207 1.00 77.50 88 ALA A CA 1
ATOM 672 C C . ALA A 1 88 ? -24.407 -3.257 -2.845 1.00 77.50 88 ALA A C 1
ATOM 674 O O . ALA A 1 88 ? -25.467 -2.979 -2.290 1.00 77.50 88 ALA A O 1
ATOM 675 N N . GLY A 1 89 ? -24.063 -2.752 -4.031 1.00 77.12 89 GLY A N 1
ATOM 676 C CA . GLY A 1 89 ? -24.937 -1.894 -4.832 1.00 77.12 89 GLY A CA 1
ATOM 677 C C . GLY A 1 89 ? -25.030 -0.429 -4.393 1.00 77.12 89 GLY A C 1
ATOM 678 O O . GLY A 1 89 ? -25.621 0.348 -5.134 1.00 77.12 89 GLY A O 1
ATOM 679 N N . SER A 1 90 ? -24.445 -0.025 -3.258 1.00 76.75 90 SER A N 1
ATOM 680 C CA . SER A 1 90 ? -24.494 1.375 -2.797 1.00 76.75 90 SER A CA 1
ATOM 681 C C . SER A 1 90 ? -23.158 2.117 -2.863 1.00 76.75 90 SER A C 1
ATOM 683 O O . SER A 1 90 ? -23.141 3.333 -2.708 1.00 76.75 90 SER A O 1
ATOM 685 N N . GLY A 1 91 ? -22.037 1.409 -3.048 1.00 75.38 91 GLY A N 1
ATOM 686 C CA . GLY A 1 91 ? -20.697 2.012 -3.001 1.00 75.38 91 GLY A CA 1
ATOM 687 C C . GLY A 1 91 ? -20.286 2.511 -1.609 1.00 75.38 91 GLY A C 1
ATOM 688 O O . GLY A 1 91 ? -19.232 3.122 -1.467 1.00 75.38 91 GLY A O 1
ATOM 689 N N . GLN A 1 92 ? -21.098 2.248 -0.581 1.00 80.38 92 GLN A N 1
ATOM 690 C CA . GLN A 1 92 ? -20.837 2.669 0.793 1.00 80.38 92 GLN A CA 1
ATOM 691 C C . GLN A 1 92 ? -20.029 1.619 1.556 1.00 80.38 92 GLN A C 1
ATOM 693 O O . GLN A 1 92 ? -20.080 0.423 1.257 1.00 80.38 92 GLN A O 1
ATOM 698 N N . LEU A 1 93 ? -19.340 2.070 2.601 1.00 84.75 93 LEU A N 1
ATOM 699 C CA . LEU A 1 93 ? -18.630 1.217 3.546 1.00 84.75 93 LEU A CA 1
ATOM 700 C C . LEU A 1 93 ? -19.425 1.084 4.849 1.00 84.75 93 LEU A C 1
ATOM 702 O O . LEU A 1 93 ? -20.106 2.009 5.290 1.00 84.75 93 LEU A O 1
ATOM 706 N N . SER A 1 94 ? -19.325 -0.087 5.466 1.00 87.81 94 SER A N 1
ATOM 707 C CA . SER A 1 94 ? -19.794 -0.348 6.826 1.00 87.81 94 SER A CA 1
ATOM 708 C C . SER A 1 94 ? -18.612 -0.761 7.694 1.00 87.81 94 SER A C 1
ATOM 710 O O . SER A 1 94 ? -17.794 -1.573 7.257 1.00 87.81 94 SER A O 1
ATOM 712 N N . PHE A 1 95 ? -18.541 -0.227 8.913 1.00 91.75 95 PHE A N 1
ATOM 713 C CA . PHE A 1 95 ? -17.501 -0.551 9.886 1.00 91.75 95 PHE A CA 1
ATOM 714 C C . PHE A 1 95 ? -18.154 -1.209 11.097 1.00 91.75 95 PHE A C 1
ATOM 716 O O . PHE A 1 95 ? -18.988 -0.605 11.769 1.00 91.75 95 PHE A O 1
ATOM 723 N N . LYS A 1 96 ? -17.810 -2.465 11.373 1.00 91.81 96 LYS A N 1
ATOM 724 C CA . LYS A 1 96 ? -18.345 -3.205 12.525 1.00 91.81 96 LYS A CA 1
ATOM 725 C C . LYS A 1 96 ? -17.279 -3.330 13.598 1.00 91.81 96 LYS A C 1
ATOM 727 O O . LYS A 1 96 ? -16.218 -3.877 13.315 1.00 91.81 96 LYS A O 1
ATOM 732 N N . ALA A 1 97 ? -17.559 -2.842 14.798 1.00 88.62 97 ALA A N 1
ATOM 733 C CA . ALA A 1 97 ? -16.731 -3.151 15.953 1.00 88.62 97 ALA A CA 1
ATOM 734 C C . ALA A 1 97 ? -17.046 -4.571 16.443 1.00 88.62 97 ALA A C 1
ATOM 736 O O . ALA A 1 97 ? -17.925 -5.255 15.910 1.00 88.62 97 ALA A O 1
ATOM 737 N N . SER A 1 98 ? -16.345 -5.012 17.488 1.00 83.69 98 SER A N 1
ATOM 738 C CA . SER A 1 98 ? -16.707 -6.246 18.190 1.00 83.69 98 SER A CA 1
ATOM 739 C C . SER A 1 98 ? -18.151 -6.191 18.715 1.00 83.69 98 SER A C 1
ATOM 741 O O . SER A 1 98 ? -18.846 -7.205 18.696 1.00 83.69 98 SER A O 1
ATOM 743 N N . HIS A 1 99 ? -18.601 -5.010 19.154 1.00 80.19 99 HIS A N 1
ATOM 744 C CA . HIS A 1 99 ? -19.939 -4.742 19.674 1.00 80.19 99 HIS A CA 1
ATOM 745 C C . HIS A 1 99 ? -20.427 -3.428 19.042 1.00 80.19 99 HIS A C 1
ATOM 747 O O . HIS A 1 99 ? -19.748 -2.412 19.121 1.00 80.19 99 HIS A O 1
ATOM 753 N N . GLY A 1 100 ? -21.577 -3.441 18.364 1.00 75.44 100 GLY A N 1
ATOM 754 C CA . GLY A 1 100 ? -22.071 -2.270 17.627 1.00 75.44 100 GLY A CA 1
ATOM 755 C C . GLY A 1 100 ? -21.382 -2.029 16.272 1.00 75.44 100 GLY A C 1
ATOM 756 O O . GLY A 1 100 ? -20.617 -2.850 15.761 1.00 75.44 100 GLY A O 1
ATOM 757 N N . GLY A 1 101 ? -21.707 -0.910 15.626 1.00 78.31 101 GLY A N 1
ATOM 758 C CA . GLY A 1 101 ? -21.173 -0.570 14.309 1.00 78.31 101 GLY A CA 1
ATOM 759 C C . GLY A 1 101 ? -21.390 0.893 13.946 1.00 78.31 101 GLY A C 1
ATOM 760 O O . GLY A 1 101 ? -22.273 1.554 14.487 1.00 78.31 101 GLY A O 1
ATOM 761 N N . LEU A 1 102 ? -20.578 1.376 13.010 1.00 77.00 102 LEU A N 1
ATOM 762 C CA . LEU A 1 102 ? -20.623 2.726 12.465 1.00 77.00 102 LEU A CA 1
ATOM 763 C C . LEU A 1 102 ? -20.964 2.679 10.974 1.00 77.00 102 LEU A C 1
ATOM 765 O O . LEU A 1 102 ? -20.489 1.821 10.218 1.00 77.00 102 LEU A O 1
ATOM 769 N N . ARG A 1 103 ? -21.773 3.644 10.542 1.00 72.12 103 ARG A N 1
ATOM 770 C CA . ARG A 1 103 ? -22.066 3.904 9.135 1.00 72.12 103 ARG A CA 1
ATOM 771 C C . ARG A 1 103 ? -22.014 5.407 8.912 1.00 72.12 103 ARG A C 1
ATOM 773 O O . ARG A 1 103 ? -22.708 6.136 9.607 1.00 72.12 103 ARG A O 1
ATOM 780 N N . GLY A 1 104 ? -21.201 5.840 7.955 1.00 67.88 104 GLY A N 1
ATOM 781 C CA . GLY A 1 104 ? -21.216 7.225 7.497 1.00 67.88 104 GLY A CA 1
ATOM 782 C C . GLY A 1 104 ? -22.405 7.467 6.571 1.00 67.88 104 GLY A C 1
ATOM 783 O O . GLY A 1 104 ? -22.685 6.646 5.693 1.00 67.88 104 GLY A O 1
ATOM 784 N N . ASP A 1 105 ? -23.096 8.578 6.778 1.00 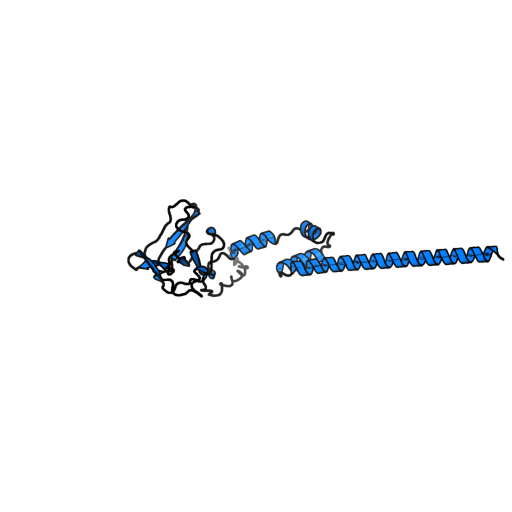66.50 105 ASP A N 1
ATOM 785 C CA . ASP A 1 105 ? -24.208 9.078 5.967 1.00 66.50 105 ASP A CA 1
ATOM 786 C C . ASP A 1 105 ? -23.903 10.432 5.295 1.00 66.50 105 ASP A C 1
ATOM 788 O O . ASP A 1 105 ? -24.736 10.933 4.544 1.00 66.50 105 ASP A O 1
ATOM 792 N N . GLY A 1 106 ? -22.710 10.995 5.522 1.00 60.25 106 GLY A N 1
ATOM 793 C CA . GLY A 1 106 ? -22.297 12.301 5.002 1.00 60.25 106 GLY A CA 1
ATOM 794 C C . GLY A 1 106 ? -21.902 12.322 3.519 1.00 60.25 106 GLY A C 1
ATOM 795 O O . GLY A 1 106 ? -21.430 11.326 2.962 1.00 60.25 106 GLY A O 1
ATOM 796 N N . GLU A 1 107 ? -22.067 13.490 2.890 1.00 60.06 107 GLU A N 1
ATOM 797 C CA . GLU A 1 107 ? -21.544 13.788 1.552 1.00 60.06 107 GLU A CA 1
ATOM 798 C C . GLU A 1 107 ? -20.021 14.003 1.596 1.00 60.06 107 GLU A C 1
ATOM 800 O O . GLU A 1 107 ? -19.472 14.563 2.545 1.00 60.06 107 GLU A O 1
ATOM 805 N N . ALA A 1 108 ? -19.310 13.536 0.570 1.00 58.41 108 ALA A N 1
ATOM 806 C CA . ALA A 1 108 ? -17.857 13.657 0.504 1.00 58.41 108 ALA A CA 1
ATOM 807 C C . ALA A 1 108 ? -17.428 15.113 0.238 1.00 58.41 108 ALA A C 1
ATOM 809 O O . ALA A 1 108 ? -17.901 15.716 -0.724 1.00 58.41 108 ALA A O 1
ATOM 810 N N . GLY A 1 109 ? -16.475 15.639 1.019 1.00 56.62 109 GLY A N 1
ATOM 811 C CA . GLY A 1 109 ? -15.777 16.891 0.692 1.00 56.62 109 GLY A CA 1
ATOM 812 C C . GLY A 1 109 ? -15.774 17.989 1.757 1.00 56.62 109 GLY A C 1
ATOM 813 O O . GLY A 1 109 ? -15.197 19.044 1.500 1.00 56.62 109 GLY A O 1
ATOM 814 N N . GLU A 1 110 ? -16.356 17.778 2.943 1.00 57.75 110 GLU A N 1
ATOM 815 C CA . GLU A 1 110 ? -16.157 18.718 4.054 1.00 57.75 110 GLU A CA 1
ATOM 816 C C . GLU A 1 110 ? -14.759 18.531 4.684 1.00 57.75 110 GLU A C 1
ATOM 818 O O . GLU A 1 110 ? -14.435 17.438 5.152 1.00 57.75 110 GLU A O 1
ATOM 823 N N . PRO A 1 111 ? -13.914 19.580 4.743 1.00 53.19 111 PRO A N 1
ATOM 824 C CA . PRO A 1 111 ? -12.521 19.484 5.201 1.00 53.19 111 PRO A CA 1
ATOM 825 C C . PRO A 1 111 ? -12.367 19.264 6.717 1.00 53.19 111 PRO A C 1
ATOM 827 O O . PRO A 1 111 ? -11.251 19.214 7.226 1.00 53.19 111 PRO A O 1
ATOM 830 N N . ALA A 1 112 ? -13.466 19.161 7.468 1.00 50.34 112 ALA A N 1
ATOM 831 C CA . ALA A 1 112 ? -13.439 19.125 8.927 1.00 50.34 112 ALA A CA 1
ATOM 832 C C . ALA A 1 112 ? -13.062 17.755 9.518 1.00 50.34 112 ALA A C 1
ATOM 834 O O . ALA A 1 112 ? -12.922 17.646 10.738 1.00 50.34 112 ALA A O 1
ATOM 835 N N . THR A 1 113 ? -12.928 16.686 8.724 1.00 57.41 113 THR A N 1
ATOM 836 C CA . THR A 1 113 ? -12.637 15.355 9.289 1.00 57.41 113 THR A CA 1
ATOM 837 C C . THR A 1 113 ? -11.906 14.436 8.307 1.00 57.41 113 THR A C 1
ATOM 839 O O . THR A 1 113 ? -12.427 13.406 7.882 1.00 57.41 113 THR A O 1
ATOM 842 N N . GLU A 1 114 ? -10.670 14.785 7.947 1.00 69.81 114 GLU A N 1
ATOM 843 C CA . GLU A 1 114 ? -9.759 13.816 7.328 1.00 69.81 114 GLU A CA 1
ATOM 844 C C . GLU A 1 114 ? -9.350 12.769 8.377 1.00 69.81 114 GLU A C 1
ATOM 846 O O . GLU A 1 114 ? -8.662 13.066 9.354 1.00 69.81 114 GLU A O 1
ATOM 851 N N . LEU A 1 115 ? -9.833 11.539 8.200 1.00 82.06 115 LEU A N 1
ATOM 852 C CA . LEU A 1 115 ? -9.459 10.381 9.008 1.00 82.06 115 LEU A CA 1
ATOM 853 C C . LEU A 1 115 ? -8.376 9.587 8.283 1.00 82.06 115 LEU A C 1
ATOM 855 O O . LEU A 1 115 ? -8.477 9.356 7.077 1.00 82.06 115 LEU A O 1
ATOM 859 N N . VAL A 1 116 ? -7.388 9.085 9.022 1.00 87.88 116 VAL A N 1
ATOM 860 C CA . VAL A 1 116 ? -6.425 8.124 8.473 1.00 87.88 116 VAL A CA 1
ATOM 861 C C . VAL A 1 116 ? -6.964 6.718 8.711 1.00 87.88 116 VAL A C 1
ATOM 863 O O . VAL A 1 116 ? -7.187 6.308 9.849 1.00 87.88 116 VAL A O 1
ATOM 866 N N . ILE A 1 117 ? -7.182 5.967 7.629 1.00 91.81 117 ILE A N 1
ATOM 867 C CA . ILE A 1 117 ? -7.638 4.576 7.702 1.00 91.81 117 ILE A CA 1
ATOM 868 C C . ILE A 1 117 ? -6.471 3.650 7.380 1.00 91.81 117 ILE A C 1
ATOM 870 O O . ILE A 1 117 ? -5.898 3.709 6.292 1.00 91.81 117 ILE A O 1
ATOM 874 N N . LYS A 1 118 ? -6.161 2.751 8.313 1.00 92.81 118 LYS A N 1
ATOM 875 C CA . LYS A 1 118 ? -5.193 1.666 8.119 1.00 92.81 118 LYS A CA 1
ATOM 876 C C . LYS A 1 118 ? -5.935 0.338 8.057 1.00 92.81 118 LYS A C 1
ATOM 878 O O . LYS A 1 118 ? -6.935 0.159 8.747 1.00 92.81 118 LYS A O 1
ATOM 883 N N . MET A 1 119 ? -5.434 -0.601 7.267 1.00 93.62 119 MET A N 1
ATOM 884 C CA . MET A 1 119 ? -5.952 -1.963 7.138 1.00 93.62 119 MET A CA 1
ATOM 885 C C . MET A 1 119 ? -4.848 -2.994 7.338 1.00 93.62 119 MET A C 1
ATOM 887 O O . MET A 1 119 ? -3.684 -2.714 7.057 1.00 93.62 119 MET A O 1
ATOM 891 N N . GLN A 1 120 ? -5.208 -4.206 7.750 1.00 92.62 120 GLN A N 1
ATOM 892 C CA . GLN A 1 120 ? -4.250 -5.312 7.763 1.00 92.62 120 GLN A CA 1
ATOM 893 C C . GLN A 1 120 ? -3.770 -5.651 6.343 1.00 92.62 120 GLN A C 1
ATOM 895 O O . GLN A 1 120 ? -4.581 -5.841 5.430 1.00 92.62 120 GLN A O 1
ATOM 900 N N . ALA A 1 121 ? -2.453 -5.762 6.159 1.00 88.25 121 ALA A N 1
ATOM 901 C CA . ALA A 1 121 ? -1.800 -5.884 4.857 1.00 88.25 121 ALA A CA 1
ATOM 902 C C . ALA A 1 121 ? -2.305 -7.075 4.031 1.00 88.25 121 ALA A C 1
ATOM 904 O O . ALA A 1 121 ? -2.527 -6.948 2.822 1.00 88.25 121 ALA A O 1
ATOM 905 N N . ARG A 1 122 ? -2.596 -8.209 4.680 1.00 86.81 122 ARG A N 1
ATOM 906 C CA . ARG A 1 122 ? -3.159 -9.402 4.022 1.00 86.81 122 ARG A CA 1
ATOM 907 C C . ARG A 1 122 ? -4.526 -9.188 3.355 1.00 86.81 122 ARG A C 1
ATOM 909 O O . ARG A 1 122 ? -4.887 -9.961 2.468 1.00 86.81 122 ARG A O 1
ATOM 916 N N . PHE A 1 123 ? -5.279 -8.155 3.744 1.00 86.94 123 PHE A N 1
ATOM 917 C CA . PHE A 1 123 ? -6.584 -7.826 3.155 1.00 86.94 123 PHE A CA 1
ATOM 918 C C . PHE A 1 123 ? -6.494 -6.842 1.983 1.00 86.94 123 PHE A C 1
ATOM 920 O O . PHE A 1 123 ? -7.490 -6.628 1.289 1.00 86.94 123 PHE A O 1
ATOM 927 N N . LYS A 1 124 ? -5.307 -6.291 1.698 1.00 84.62 124 LYS A N 1
ATOM 928 C CA . LYS A 1 124 ? -5.106 -5.420 0.538 1.00 84.62 124 LYS A CA 1
ATOM 929 C C . LYS A 1 124 ? -5.349 -6.218 -0.760 1.00 84.62 124 LYS A C 1
ATOM 931 O O . LYS A 1 124 ? -4.731 -7.274 -0.944 1.00 84.62 124 LYS A O 1
ATOM 936 N N . PRO A 1 125 ? -6.225 -5.774 -1.686 1.00 76.25 125 PRO A N 1
ATOM 937 C CA . PRO A 1 125 ? -6.603 -6.542 -2.877 1.00 76.25 125 PRO A CA 1
ATOM 938 C C . PRO A 1 125 ? -5.454 -6.821 -3.866 1.00 76.25 125 PRO A C 1
ATOM 940 O O . PRO A 1 125 ? -5.327 -6.193 -4.914 1.00 76.25 125 PRO A O 1
ATOM 943 N N . ARG A 1 126 ? -4.670 -7.881 -3.631 1.00 63.81 126 ARG A N 1
ATOM 944 C CA . ARG A 1 126 ? -3.604 -8.338 -4.553 1.00 63.81 126 ARG A CA 1
ATOM 945 C C . ARG A 1 126 ? -4.145 -8.758 -5.934 1.00 63.81 126 ARG A C 1
ATOM 947 O O . ARG A 1 126 ? -3.456 -8.692 -6.952 1.00 63.81 126 ARG A O 1
ATOM 954 N N . VAL A 1 127 ? -5.408 -9.195 -5.999 1.00 56.53 127 VAL A N 1
ATOM 955 C CA . VAL A 1 127 ? -6.007 -9.797 -7.206 1.00 56.53 127 VAL A CA 1
ATOM 956 C C . VAL A 1 127 ? -6.374 -8.760 -8.273 1.00 56.53 127 VAL A C 1
ATOM 958 O O . VAL A 1 127 ? -6.277 -9.078 -9.461 1.00 56.53 127 VAL A O 1
ATOM 961 N N . GLN A 1 128 ? -6.750 -7.530 -7.909 1.00 48.44 128 GLN A N 1
ATOM 962 C CA . GLN A 1 128 ? -7.052 -6.497 -8.910 1.00 48.44 128 GLN A CA 1
ATOM 963 C C . GLN A 1 128 ? -5.781 -5.927 -9.537 1.00 48.44 128 GLN A C 1
ATOM 965 O O . GLN A 1 128 ? -5.723 -5.828 -10.762 1.00 48.44 128 GLN A O 1
ATOM 970 N N . GLN A 1 129 ? -4.716 -5.740 -8.753 1.00 46.62 129 GLN A N 1
ATOM 971 C CA . GLN A 1 129 ? -3.383 -5.482 -9.301 1.00 46.62 129 GLN A CA 1
ATOM 972 C C . GLN A 1 129 ? -2.917 -6.625 -10.213 1.00 46.62 129 GLN A C 1
ATOM 974 O O . GLN A 1 129 ? -2.360 -6.353 -11.265 1.00 46.62 129 GLN A O 1
ATOM 979 N N . SER A 1 130 ? -3.242 -7.892 -9.910 1.00 46.97 130 SER A N 1
ATOM 980 C CA . SER A 1 130 ? -2.903 -9.030 -10.786 1.00 46.97 130 SER A CA 1
ATOM 981 C C . SER A 1 130 ? -3.687 -9.078 -12.109 1.00 46.97 130 SER A C 1
ATOM 983 O O . SER A 1 130 ? -3.212 -9.636 -13.096 1.00 46.97 130 SER A O 1
ATOM 985 N N . LYS A 1 131 ? -4.912 -8.532 -12.155 1.00 45.00 131 LYS A N 1
ATOM 986 C CA . LYS A 1 131 ? -5.724 -8.466 -13.383 1.00 45.00 131 LYS A CA 1
ATOM 987 C C . LYS A 1 131 ? -5.403 -7.218 -14.201 1.00 45.00 131 LYS A C 1
ATOM 989 O O . LYS A 1 131 ? -5.332 -7.324 -15.422 1.00 45.00 131 LYS A O 1
ATOM 994 N N . ALA A 1 132 ? -5.171 -6.083 -13.544 1.00 42.75 132 ALA A N 1
ATOM 995 C CA . ALA A 1 132 ? -4.694 -4.858 -14.173 1.00 42.75 132 ALA A CA 1
ATOM 996 C C . ALA A 1 132 ? -3.271 -5.038 -14.728 1.00 42.75 132 ALA A C 1
ATOM 998 O O . ALA A 1 132 ? -3.021 -4.666 -15.872 1.00 42.75 132 ALA A O 1
ATOM 999 N N . SER A 1 133 ? -2.382 -5.728 -14.002 1.00 48.50 133 SER A N 1
ATOM 1000 C CA . SER A 1 133 ? -1.051 -6.093 -14.500 1.00 48.50 133 SER A CA 1
ATOM 1001 C C . SER A 1 133 ? -1.131 -7.081 -15.662 1.00 48.50 133 SER A C 1
ATOM 1003 O O . SER A 1 133 ? -0.474 -6.860 -16.669 1.00 48.50 133 SER A O 1
ATOM 1005 N N . ARG A 1 134 ? -2.008 -8.098 -15.611 1.00 49.75 134 ARG A N 1
ATOM 1006 C CA . ARG A 1 134 ? -2.260 -9.017 -16.746 1.00 49.75 134 ARG A CA 1
ATOM 1007 C C . ARG A 1 134 ? -2.880 -8.339 -17.968 1.00 49.75 134 ARG A C 1
ATOM 1009 O O . ARG A 1 134 ? -2.648 -8.783 -19.092 1.00 49.75 134 ARG A O 1
ATOM 1016 N N . ALA A 1 135 ? -3.690 -7.299 -17.774 1.00 44.25 135 ALA A N 1
ATOM 1017 C CA . ALA A 1 135 ? -4.222 -6.487 -18.866 1.00 44.25 135 ALA A CA 1
ATOM 1018 C C . ALA A 1 135 ? -3.120 -5.608 -19.479 1.00 44.25 135 ALA A C 1
ATOM 1020 O O . ALA A 1 135 ? -3.005 -5.558 -20.701 1.00 44.25 135 ALA A O 1
ATOM 1021 N N . GLN A 1 136 ? -2.242 -5.031 -18.651 1.00 49.22 136 GLN A N 1
ATOM 1022 C CA . GLN A 1 136 ? -1.006 -4.372 -19.088 1.00 49.22 136 GLN A CA 1
ATOM 1023 C C . GLN A 1 136 ? 0.027 -5.359 -19.670 1.00 49.22 136 GLN A C 1
ATOM 1025 O O . GLN A 1 136 ? 0.935 -4.947 -20.383 1.00 49.22 136 GLN A O 1
ATOM 1030 N N . GLU A 1 137 ? -0.084 -6.663 -19.406 1.00 48.88 137 GLU A N 1
ATOM 1031 C CA . GLU A 1 137 ? 0.808 -7.715 -19.917 1.00 48.88 137 GLU A CA 1
ATOM 1032 C C . GLU A 1 137 ? 0.490 -8.117 -21.367 1.00 48.88 137 GLU A C 1
ATOM 1034 O O . GLU A 1 137 ? 1.340 -8.684 -22.058 1.00 48.88 137 GLU A O 1
ATOM 1039 N N . LYS A 1 138 ? -0.703 -7.781 -21.877 1.00 53.44 138 LYS A N 1
ATOM 1040 C CA . LYS A 1 138 ? -1.071 -7.997 -23.283 1.00 53.44 138 LYS A CA 1
ATOM 1041 C C . LYS A 1 138 ? -0.552 -6.871 -24.175 1.00 53.44 138 LYS A C 1
ATOM 1043 O O . LYS A 1 138 ? -1.318 -6.234 -24.885 1.00 53.44 138 LYS A O 1
ATOM 1048 N N . VAL A 1 139 ? 0.761 -6.677 -24.187 1.00 59.62 139 VAL A N 1
ATOM 1049 C CA . VAL A 1 139 ? 1.395 -5.897 -25.250 1.00 59.62 139 VAL A CA 1
ATOM 1050 C C . VAL A 1 139 ? 1.356 -6.711 -26.541 1.00 59.62 139 VAL A C 1
ATOM 1052 O O . VAL A 1 139 ? 1.809 -7.859 -26.621 1.00 59.62 139 VAL A O 1
ATOM 1055 N N . SER A 1 140 ? 0.725 -6.129 -27.550 1.00 68.19 140 SER A N 1
ATOM 1056 C CA . SER A 1 140 ? 0.592 -6.686 -28.885 1.00 68.19 140 SER A CA 1
ATOM 1057 C C . SER A 1 140 ? 1.956 -6.747 -29.578 1.00 68.19 140 SER A C 1
ATOM 1059 O O . SER A 1 140 ? 2.876 -5.990 -29.269 1.00 68.19 140 SER A O 1
ATOM 1061 N N . ARG A 1 141 ? 2.101 -7.638 -30.569 1.00 75.69 141 ARG A N 1
ATOM 1062 C CA . ARG A 1 141 ? 3.306 -7.689 -31.421 1.00 75.69 141 ARG A CA 1
ATOM 1063 C C . ARG A 1 141 ? 3.654 -6.302 -31.976 1.00 75.69 141 ARG A C 1
ATOM 1065 O O . ARG A 1 141 ? 4.819 -5.934 -31.996 1.00 75.69 141 ARG A O 1
ATOM 1072 N N . ARG A 1 142 ? 2.630 -5.531 -32.351 1.00 76.06 142 ARG A N 1
ATOM 1073 C CA . ARG A 1 142 ? 2.762 -4.180 -32.900 1.00 76.06 142 ARG A CA 1
ATOM 1074 C C . ARG A 1 142 ? 3.413 -3.204 -31.920 1.00 76.06 142 ARG A C 1
ATOM 1076 O O . ARG A 1 142 ? 4.234 -2.401 -32.334 1.00 76.06 142 ARG A O 1
ATOM 1083 N N . GLU A 1 143 ? 3.071 -3.280 -30.641 1.00 75.38 143 GLU A N 1
ATOM 1084 C CA . GLU A 1 143 ? 3.655 -2.416 -29.610 1.00 75.38 143 GLU A CA 1
ATOM 1085 C C . GLU A 1 143 ? 5.100 -2.818 -29.281 1.00 75.38 143 GLU A C 1
ATOM 1087 O O . GLU A 1 143 ? 5.938 -1.944 -29.089 1.00 75.38 143 GLU A O 1
ATOM 1092 N N . MET A 1 144 ? 5.426 -4.119 -29.290 1.00 77.38 144 MET A N 1
ATOM 1093 C CA . MET A 1 144 ? 6.822 -4.581 -29.195 1.00 77.38 144 MET A CA 1
ATOM 1094 C C . MET A 1 144 ? 7.657 -4.101 -30.391 1.00 77.38 144 MET A C 1
ATOM 1096 O O . MET A 1 144 ? 8.763 -3.610 -30.206 1.00 77.38 144 MET A O 1
ATOM 1100 N N . GLU A 1 145 ? 7.122 -4.183 -31.609 1.00 83.25 145 GLU A N 1
ATOM 1101 C CA . GLU A 1 145 ? 7.801 -3.694 -32.817 1.00 83.25 145 GLU A CA 1
ATOM 1102 C C . GLU A 1 145 ? 7.954 -2.166 -32.825 1.00 83.25 145 GLU A C 1
ATOM 1104 O O . GLU A 1 145 ? 8.993 -1.658 -33.239 1.00 83.25 145 GLU A O 1
ATOM 1109 N N . GLN A 1 146 ? 6.960 -1.422 -32.325 1.00 80.31 146 GLN A N 1
ATOM 1110 C CA . GLN A 1 146 ? 7.068 0.030 -32.144 1.00 80.31 146 GLN A CA 1
ATOM 1111 C C . GLN A 1 146 ? 8.122 0.396 -31.102 1.00 80.31 146 GLN A C 1
ATOM 1113 O O . GLN A 1 146 ? 8.929 1.286 -31.350 1.00 80.31 146 GLN A O 1
ATOM 1118 N N . ALA A 1 147 ? 8.144 -0.306 -29.967 1.00 77.81 147 ALA A N 1
ATOM 1119 C CA . ALA A 1 147 ? 9.111 -0.056 -28.908 1.00 77.81 147 ALA A CA 1
ATOM 1120 C C . ALA A 1 147 ? 10.543 -0.386 -29.339 1.00 77.81 147 ALA A C 1
ATOM 1122 O O . ALA A 1 147 ? 11.453 0.311 -28.916 1.00 77.81 147 ALA A O 1
ATOM 1123 N N . VAL A 1 148 ? 10.739 -1.408 -30.183 1.00 80.50 148 VAL A N 1
ATOM 1124 C CA . VAL A 1 148 ? 12.052 -1.783 -30.743 1.00 80.50 148 VAL A CA 1
ATOM 1125 C C . VAL A 1 148 ? 12.378 -1.013 -32.040 1.00 80.50 148 VAL A C 1
ATOM 1127 O O . VAL A 1 148 ? 13.495 -1.066 -32.547 1.00 80.50 148 VAL A O 1
ATOM 1130 N N . GLY A 1 149 ? 11.421 -0.280 -32.614 1.00 78.75 149 GLY A N 1
ATOM 1131 C CA . GLY A 1 149 ? 11.615 0.522 -33.829 1.00 78.75 149 GLY A CA 1
ATOM 1132 C C . GLY A 1 149 ? 11.897 -0.281 -35.109 1.00 78.75 149 GLY A C 1
ATOM 1133 O O . GLY A 1 149 ? 12.286 0.299 -36.121 1.00 78.75 149 GLY A O 1
ATOM 1134 N N . ARG A 1 150 ? 11.708 -1.607 -35.096 1.00 83.19 150 ARG A N 1
ATOM 1135 C CA . ARG A 1 150 ? 11.849 -2.494 -36.264 1.00 83.19 150 ARG A CA 1
ATOM 1136 C C . ARG A 1 150 ? 10.895 -3.678 -36.171 1.00 83.19 150 ARG A C 1
ATOM 1138 O O . ARG A 1 150 ? 10.356 -3.982 -35.109 1.00 83.19 150 ARG A O 1
ATOM 1145 N N . ARG A 1 151 ? 10.721 -4.386 -37.290 1.00 84.00 151 ARG A N 1
ATOM 1146 C CA . ARG A 1 151 ? 10.023 -5.675 -37.279 1.00 84.00 151 ARG A CA 1
ATOM 1147 C C . ARG A 1 151 ? 10.833 -6.700 -36.495 1.00 84.00 151 ARG A C 1
ATOM 1149 O O . ARG A 1 151 ? 12.049 -6.773 -36.658 1.00 84.00 151 ARG A O 1
ATOM 1156 N N . LEU A 1 152 ? 10.126 -7.475 -35.683 1.00 85.38 152 LEU A N 1
ATOM 1157 C CA . LEU A 1 152 ? 10.684 -8.538 -34.860 1.00 85.38 152 LEU A CA 1
ATOM 1158 C C . LEU A 1 152 ? 10.328 -9.893 -35.462 1.00 85.38 152 LEU A C 1
ATOM 1160 O O . LEU A 1 152 ? 9.223 -10.077 -35.997 1.00 85.38 152 LEU A O 1
ATOM 1164 N N . ASP A 1 153 ? 11.249 -10.844 -35.355 1.00 87.81 153 ASP A N 1
ATOM 1165 C CA . ASP A 1 153 ? 10.974 -12.234 -35.704 1.00 87.81 153 ASP A CA 1
ATOM 1166 C C . ASP A 1 153 ? 10.148 -12.946 -34.609 1.00 87.81 153 ASP A C 1
ATOM 1168 O O . ASP A 1 153 ? 9.871 -12.405 -33.533 1.00 87.81 153 ASP A O 1
ATOM 1172 N N . GLU A 1 154 ? 9.666 -14.158 -34.892 1.00 83.19 154 GLU A N 1
ATOM 1173 C CA . GLU A 1 154 ? 8.828 -14.884 -33.930 1.00 83.19 154 GLU A CA 1
ATOM 1174 C C . GLU A 1 154 ? 9.558 -15.261 -32.638 1.00 83.19 154 GLU A C 1
ATOM 1176 O O . GLU A 1 154 ? 8.920 -15.357 -31.584 1.00 83.19 154 GLU A O 1
ATOM 1181 N N . ASP A 1 155 ? 10.866 -15.481 -32.697 1.00 85.94 155 ASP A N 1
ATOM 1182 C CA . ASP A 1 155 ? 11.649 -15.951 -31.561 1.00 85.94 155 ASP A CA 1
ATOM 1183 C C . ASP A 1 155 ? 12.052 -14.788 -30.647 1.00 85.94 155 ASP A C 1
ATOM 1185 O O . ASP A 1 155 ? 11.982 -14.919 -29.422 1.00 85.94 155 ASP A O 1
ATOM 1189 N N . GLU A 1 156 ? 12.338 -13.618 -31.215 1.00 82.50 156 GLU A N 1
ATOM 1190 C CA . GLU A 1 156 ? 12.474 -12.330 -30.538 1.00 82.50 156 GLU A CA 1
ATOM 1191 C C . GLU A 1 156 ? 11.163 -11.947 -29.838 1.00 82.50 156 GLU A C 1
ATOM 1193 O O . GLU A 1 156 ? 11.167 -11.608 -28.654 1.00 82.50 156 GLU A O 1
ATOM 1198 N N . VAL A 1 157 ? 10.013 -12.097 -30.508 1.00 84.56 157 VAL A N 1
ATOM 1199 C CA . VAL A 1 157 ? 8.698 -11.849 -29.886 1.00 84.56 157 VAL A CA 1
ATOM 1200 C C . VAL A 1 157 ? 8.433 -12.825 -28.737 1.00 84.56 157 VAL A C 1
ATOM 1202 O O . VAL A 1 157 ? 7.946 -12.418 -27.678 1.00 84.56 157 VAL A O 1
ATOM 1205 N N . LYS A 1 158 ? 8.739 -14.119 -28.900 1.00 85.62 158 LYS A N 1
ATOM 1206 C CA . LYS A 1 158 ? 8.597 -15.111 -27.816 1.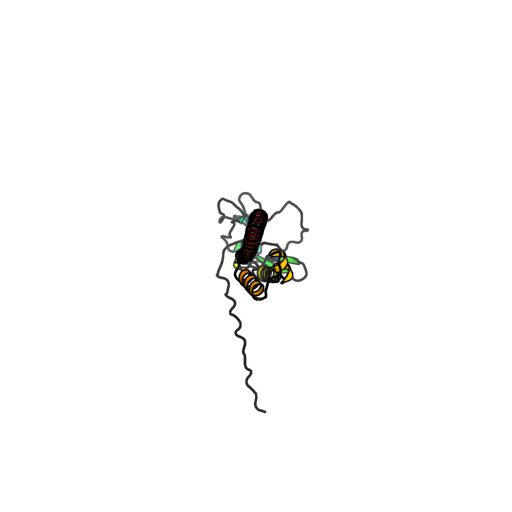00 85.62 158 LYS A CA 1
ATOM 1207 C C . LYS A 1 158 ? 9.514 -14.786 -26.639 1.00 85.62 158 LYS A C 1
ATOM 1209 O O . LYS A 1 158 ? 9.083 -14.916 -25.492 1.00 85.62 158 LYS A O 1
ATOM 1214 N N . ARG A 1 159 ? 10.749 -14.358 -26.905 1.00 85.12 159 ARG A N 1
ATOM 1215 C CA . ARG A 1 159 ? 11.731 -13.952 -25.894 1.00 85.12 159 ARG A CA 1
ATOM 1216 C C . ARG A 1 159 ? 11.252 -12.732 -25.114 1.00 85.12 159 ARG A C 1
ATOM 1218 O O . ARG A 1 159 ? 11.165 -12.820 -23.895 1.00 85.12 159 ARG A O 1
ATOM 1225 N N . LEU A 1 160 ? 10.820 -11.667 -25.787 1.00 83.88 160 LEU A N 1
ATOM 1226 C CA . LEU A 1 160 ? 10.298 -10.458 -25.138 1.00 83.88 160 LEU A CA 1
ATOM 1227 C C . LEU A 1 160 ? 9.029 -10.733 -24.321 1.00 83.88 160 LEU A C 1
ATOM 1229 O O . LEU A 1 160 ? 8.877 -10.228 -23.208 1.00 83.88 160 LEU A O 1
ATOM 1233 N N . LYS A 1 161 ? 8.141 -11.609 -24.809 1.00 83.31 161 LYS A N 1
ATOM 1234 C CA . LYS A 1 161 ? 6.980 -12.067 -24.027 1.00 83.31 161 LYS A CA 1
ATOM 1235 C C . LYS A 1 161 ? 7.388 -12.841 -22.768 1.00 83.31 161 LYS A C 1
ATOM 1237 O O . LYS A 1 161 ? 6.767 -12.660 -21.724 1.00 83.31 161 LYS A O 1
ATOM 1242 N N . ARG A 1 162 ? 8.421 -13.692 -22.838 1.00 83.19 162 ARG A N 1
ATOM 1243 C CA . ARG A 1 162 ? 8.970 -14.399 -21.663 1.00 83.19 162 ARG A CA 1
ATOM 1244 C C . ARG A 1 162 ? 9.657 -13.441 -20.690 1.00 83.19 162 ARG A C 1
ATOM 1246 O O . ARG A 1 162 ? 9.423 -13.552 -19.494 1.00 83.19 162 ARG A O 1
ATOM 1253 N N . ALA A 1 163 ? 10.432 -12.486 -21.195 1.00 81.94 163 ALA A N 1
ATOM 1254 C CA . ALA A 1 163 ? 11.097 -11.459 -20.398 1.00 81.94 163 ALA A CA 1
ATOM 1255 C C . ALA A 1 163 ? 10.089 -10.625 -19.597 1.00 81.94 163 ALA A C 1
ATOM 1257 O O . ALA A 1 163 ? 10.287 -10.377 -18.413 1.00 81.94 163 ALA A O 1
ATOM 1258 N N . ARG A 1 164 ? 8.942 -10.282 -20.201 1.00 73.88 164 ARG A N 1
ATOM 1259 C CA . ARG A 1 164 ? 7.850 -9.586 -19.504 1.00 73.88 164 ARG A CA 1
ATOM 1260 C C . ARG A 1 164 ? 7.245 -10.401 -18.368 1.00 73.88 164 ARG A C 1
ATOM 1262 O O . ARG A 1 164 ? 7.047 -9.860 -17.288 1.00 73.88 164 ARG A O 1
ATOM 1269 N N . LYS A 1 165 ? 7.039 -11.702 -18.585 1.00 73.44 165 LYS A N 1
ATOM 1270 C CA . LYS A 1 165 ? 6.553 -12.624 -17.547 1.00 73.44 165 LYS A CA 1
ATOM 1271 C C . LYS A 1 165 ? 7.530 -12.756 -16.370 1.00 73.44 165 LYS A C 1
ATOM 1273 O O . LYS A 1 165 ? 7.108 -13.026 -15.251 1.00 73.44 165 LYS A O 1
ATOM 1278 N N . ASN A 1 166 ? 8.822 -12.574 -16.631 1.00 75.50 166 ASN A N 1
ATOM 1279 C CA . ASN A 1 166 ? 9.893 -12.712 -15.648 1.00 75.50 166 ASN A CA 1
ATOM 1280 C C . ASN A 1 166 ? 10.343 -11.365 -15.046 1.00 75.50 166 ASN A C 1
ATOM 1282 O O . ASN A 1 166 ? 11.264 -11.353 -14.238 1.00 75.50 166 ASN A O 1
ATOM 1286 N N . GLY A 1 167 ? 9.729 -10.240 -15.437 1.00 75.62 167 GLY A N 1
ATOM 1287 C CA . GLY A 1 167 ? 10.083 -8.899 -14.952 1.00 75.62 167 GLY A CA 1
ATOM 1288 C C . GLY A 1 167 ? 11.315 -8.253 -15.605 1.00 75.62 167 GLY A C 1
ATOM 1289 O O . GLY A 1 167 ? 11.627 -7.111 -15.295 1.00 75.62 167 GLY A O 1
ATOM 1290 N N . THR A 1 168 ? 11.979 -8.916 -16.555 1.00 82.50 168 THR A N 1
ATOM 1291 C CA . THR A 1 168 ? 13.222 -8.451 -17.209 1.00 82.50 168 THR A CA 1
ATOM 1292 C C . THR A 1 168 ? 12.990 -7.832 -18.597 1.00 82.50 168 THR A C 1
ATOM 1294 O O . THR A 1 168 ? 13.878 -7.796 -19.446 1.00 82.50 168 THR A O 1
ATOM 1297 N N . TYR A 1 169 ? 11.773 -7.343 -18.869 1.00 80.75 169 TYR A N 1
ATOM 1298 C CA . TYR A 1 169 ? 11.369 -6.862 -20.200 1.00 80.75 169 TYR A CA 1
ATOM 1299 C C . TYR A 1 169 ? 12.260 -5.743 -20.745 1.00 80.75 169 TYR A C 1
ATOM 1301 O O . TYR A 1 169 ? 12.654 -5.800 -21.904 1.00 80.75 169 TYR A O 1
ATOM 1309 N N . HIS A 1 170 ? 12.572 -4.736 -19.927 1.00 77.44 170 HIS A N 1
ATOM 1310 C CA . HIS A 1 170 ? 13.344 -3.573 -20.368 1.00 77.44 170 HIS A CA 1
ATOM 1311 C C . HIS A 1 170 ? 14.791 -3.930 -20.720 1.00 77.44 170 HIS A C 1
ATOM 1313 O O . HIS A 1 170 ? 15.321 -3.407 -21.697 1.00 77.44 170 HIS A O 1
ATOM 1319 N N . GLU A 1 171 ? 15.401 -4.854 -19.976 1.00 82.06 171 GLU A N 1
ATOM 1320 C CA . GLU A 1 171 ? 16.764 -5.328 -20.233 1.00 82.06 171 GLU A CA 1
ATOM 1321 C C . GLU A 1 171 ? 16.847 -6.089 -21.560 1.00 82.06 171 GLU A C 1
ATOM 1323 O O . GLU A 1 171 ? 17.683 -5.786 -22.408 1.00 82.06 171 GLU A O 1
ATOM 1328 N N . GLU A 1 172 ? 15.924 -7.024 -21.786 1.00 83.94 172 GLU A N 1
ATOM 1329 C CA . GLU A 1 172 ? 15.868 -7.805 -23.028 1.00 83.94 172 GLU A CA 1
ATOM 1330 C C . GLU A 1 172 ? 15.514 -6.931 -24.239 1.00 83.94 172 GLU A C 1
ATOM 1332 O O . GLU A 1 172 ? 16.022 -7.155 -25.336 1.00 83.94 172 GLU A O 1
ATOM 1337 N N . LEU A 1 173 ? 14.703 -5.885 -24.043 1.00 85.19 173 LEU A N 1
ATOM 1338 C CA . LEU A 1 173 ? 14.392 -4.908 -25.086 1.00 85.19 173 LEU A CA 1
ATOM 1339 C C . LEU A 1 173 ? 15.653 -4.128 -25.501 1.00 85.19 173 LEU A C 1
ATOM 1341 O O . LEU A 1 173 ? 15.947 -4.028 -26.697 1.00 85.19 173 LEU A O 1
ATOM 1345 N N . LEU A 1 174 ? 16.440 -3.652 -24.530 1.00 85.69 174 LEU A N 1
ATOM 1346 C CA . LEU A 1 174 ? 17.732 -3.004 -24.783 1.00 85.69 174 LEU A CA 1
ATOM 1347 C C . LEU A 1 174 ? 18.721 -3.947 -25.484 1.00 85.69 174 LEU A C 1
ATOM 1349 O O . LEU A 1 174 ? 19.397 -3.527 -26.423 1.00 85.69 174 LEU A O 1
ATOM 1353 N N . ASP A 1 175 ? 18.763 -5.226 -25.109 1.00 85.75 175 ASP A N 1
ATOM 1354 C CA . ASP A 1 175 ? 19.616 -6.221 -25.768 1.00 85.75 175 ASP A CA 1
ATOM 1355 C C . ASP A 1 175 ? 19.224 -6.433 -27.245 1.00 85.75 175 ASP A C 1
ATOM 1357 O O . ASP A 1 175 ? 20.085 -6.431 -28.132 1.00 85.75 175 ASP A O 1
ATOM 1361 N N . THR A 1 176 ? 17.923 -6.507 -27.560 1.00 86.69 176 THR A N 1
ATOM 1362 C CA . THR A 1 176 ? 17.462 -6.536 -28.963 1.00 86.69 176 THR A CA 1
ATOM 1363 C C . THR A 1 176 ? 17.863 -5.290 -29.7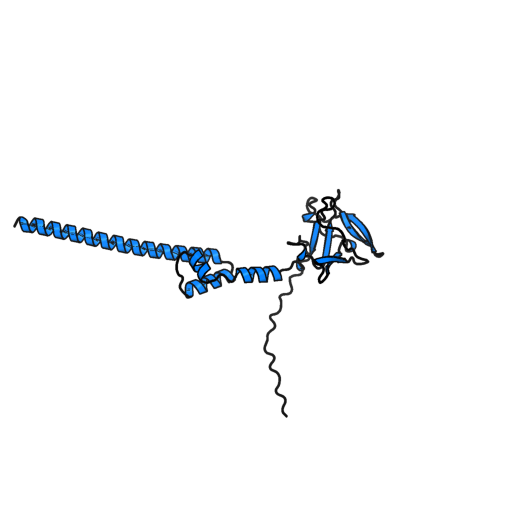53 1.00 86.69 176 THR A C 1
ATOM 1365 O O . THR A 1 176 ? 18.202 -5.406 -30.935 1.00 86.69 176 THR A O 1
ATOM 1368 N N . PHE A 1 177 ? 17.854 -4.109 -29.130 1.00 85.38 177 PHE A N 1
ATOM 1369 C CA . PHE A 1 177 ? 18.311 -2.871 -29.765 1.00 85.38 177 PHE A CA 1
ATOM 1370 C C . PHE A 1 177 ? 19.810 -2.888 -30.051 1.00 85.38 177 PHE A C 1
ATOM 1372 O O . PHE A 1 177 ? 20.237 -2.576 -31.165 1.00 85.38 177 PHE A O 1
ATOM 1379 N N . ILE A 1 178 ? 20.612 -3.289 -29.065 1.00 88.81 178 ILE A N 1
ATOM 1380 C CA . ILE A 1 178 ? 22.068 -3.358 -29.192 1.00 88.81 178 ILE A CA 1
ATOM 1381 C C . ILE A 1 178 ? 22.451 -4.329 -30.312 1.00 88.81 178 ILE A C 1
ATOM 1383 O O . ILE A 1 178 ? 23.255 -3.981 -31.180 1.00 88.81 178 ILE A O 1
ATOM 1387 N N . LYS A 1 179 ? 21.828 -5.511 -30.368 1.00 86.31 179 LYS A N 1
ATOM 1388 C CA . LYS A 1 179 ? 22.053 -6.495 -31.443 1.00 86.31 179 LYS A CA 1
ATOM 1389 C C . LYS A 1 179 ? 21.700 -5.951 -32.828 1.00 86.31 179 LYS A C 1
ATOM 1391 O O . LYS A 1 179 ? 22.432 -6.195 -33.795 1.00 86.31 179 LYS A O 1
ATOM 1396 N N . ALA A 1 180 ? 20.612 -5.191 -32.937 1.00 82.88 180 ALA A N 1
ATOM 1397 C CA . ALA A 1 180 ? 20.221 -4.553 -34.191 1.00 82.88 180 ALA A CA 1
ATOM 1398 C C . ALA A 1 180 ? 21.263 -3.520 -34.650 1.00 82.88 180 ALA A C 1
ATOM 1400 O O . ALA A 1 180 ? 21.721 -3.574 -35.793 1.00 82.88 180 ALA A O 1
ATOM 1401 N N . LEU A 1 181 ? 21.705 -2.638 -33.747 1.00 88.56 181 LEU A N 1
ATOM 1402 C CA . LEU A 1 181 ? 22.741 -1.644 -34.040 1.00 88.56 181 LEU A CA 1
ATOM 1403 C C . LEU A 1 181 ? 24.072 -2.302 -34.412 1.00 88.56 181 LEU A C 1
ATOM 1405 O O . LEU A 1 181 ? 24.708 -1.892 -35.378 1.00 88.56 181 LEU A O 1
ATOM 1409 N N . GLN A 1 182 ? 24.472 -3.368 -33.718 1.00 90.25 182 GLN A N 1
ATOM 1410 C CA . GLN A 1 182 ? 25.674 -4.131 -34.063 1.00 90.25 182 GLN A CA 1
ATOM 1411 C C . GLN A 1 182 ? 25.597 -4.731 -35.470 1.00 90.25 182 GLN A C 1
ATOM 1413 O O . GLN A 1 182 ? 26.587 -4.730 -36.202 1.00 90.25 182 GLN A O 1
ATOM 1418 N N . THR A 1 183 ? 24.427 -5.231 -35.867 1.00 88.94 183 THR A N 1
ATOM 1419 C CA . THR A 1 183 ? 24.203 -5.764 -37.218 1.00 88.94 183 THR A CA 1
ATOM 1420 C C . THR A 1 183 ? 24.315 -4.657 -38.265 1.00 88.94 183 THR A C 1
ATOM 1422 O O . THR A 1 183 ? 24.991 -4.833 -39.279 1.00 88.94 183 THR A O 1
ATOM 1425 N N . PHE A 1 184 ? 23.729 -3.489 -37.992 1.00 89.31 184 PHE A N 1
ATOM 1426 C CA . PHE A 1 184 ? 23.822 -2.321 -38.866 1.00 89.31 184 PHE A CA 1
ATOM 1427 C C . PHE A 1 184 ? 25.265 -1.819 -39.012 1.00 89.31 184 PHE A C 1
ATOM 1429 O O . PHE A 1 184 ? 25.735 -1.600 -40.127 1.00 89.31 184 PHE A O 1
ATOM 1436 N N . ILE A 1 185 ? 26.007 -1.725 -37.906 1.00 94.56 185 ILE A N 1
ATOM 1437 C CA . ILE A 1 185 ? 27.425 -1.343 -37.910 1.00 94.56 185 ILE A CA 1
ATOM 1438 C C . ILE A 1 185 ? 28.243 -2.319 -38.762 1.00 94.56 185 ILE A C 1
ATOM 1440 O O . ILE A 1 185 ? 29.033 -1.882 -39.597 1.00 94.56 185 ILE A O 1
ATOM 1444 N N . LYS A 1 186 ? 28.032 -3.634 -38.614 1.00 95.12 186 LYS A N 1
ATOM 1445 C CA . LYS A 1 186 ? 28.711 -4.645 -39.443 1.00 95.12 186 LYS A CA 1
ATOM 1446 C C . LYS A 1 186 ? 28.401 -4.467 -40.931 1.00 95.12 186 LYS A C 1
ATOM 1448 O O . LYS A 1 186 ? 29.310 -4.558 -41.752 1.00 95.12 186 LYS A O 1
ATOM 1453 N N . ALA A 1 187 ? 27.148 -4.182 -41.284 1.00 92.94 187 ALA A N 1
ATOM 1454 C CA . ALA A 1 187 ? 26.760 -3.931 -42.671 1.00 92.94 187 ALA A CA 1
ATOM 1455 C C . ALA A 1 187 ? 27.453 -2.682 -43.244 1.00 92.94 187 ALA A C 1
ATOM 1457 O O . ALA A 1 187 ? 28.013 -2.743 -44.340 1.00 92.94 187 ALA A O 1
ATOM 1458 N N . LEU A 1 188 ? 27.497 -1.582 -42.483 1.00 96.25 188 LEU A N 1
ATOM 1459 C CA . LEU A 1 188 ? 28.224 -0.369 -42.871 1.00 96.25 188 LEU A CA 1
ATOM 1460 C C . LEU A 1 188 ? 29.725 -0.625 -43.038 1.00 96.25 188 LEU A C 1
ATOM 1462 O O . LEU A 1 188 ? 30.325 -0.155 -44.001 1.00 96.25 188 LEU A O 1
ATOM 1466 N N . GLN A 1 189 ? 30.336 -1.407 -42.147 1.00 97.00 189 GLN A N 1
ATOM 1467 C CA . GLN A 1 189 ? 31.744 -1.790 -42.266 1.00 97.00 189 GLN A CA 1
ATOM 1468 C C . GLN A 1 189 ? 32.017 -2.591 -43.544 1.00 97.00 189 GLN A C 1
ATOM 1470 O O . GLN A 1 189 ? 33.018 -2.345 -44.216 1.00 97.00 189 GLN A O 1
ATOM 1475 N N . THR A 1 190 ? 31.137 -3.529 -43.907 1.00 96.50 190 THR A N 1
ATOM 1476 C CA . THR A 1 190 ? 31.244 -4.267 -45.174 1.00 96.50 190 THR A CA 1
ATOM 1477 C C . THR A 1 190 ? 31.100 -3.332 -46.376 1.00 96.50 190 THR A C 1
ATOM 1479 O O . THR A 1 190 ? 31.868 -3.451 -47.329 1.00 96.50 190 THR A O 1
ATOM 1482 N N . PHE A 1 191 ? 30.180 -2.365 -46.320 1.00 96.75 191 PHE A N 1
ATOM 1483 C CA . PHE A 1 191 ? 30.000 -1.374 -47.383 1.00 96.75 191 PHE A CA 1
ATOM 1484 C C . PHE A 1 191 ? 31.236 -0.480 -47.563 1.00 96.75 191 PHE A C 1
ATOM 1486 O O . PHE A 1 191 ? 31.725 -0.327 -48.679 1.00 96.75 191 PHE A O 1
ATOM 1493 N N . ILE A 1 192 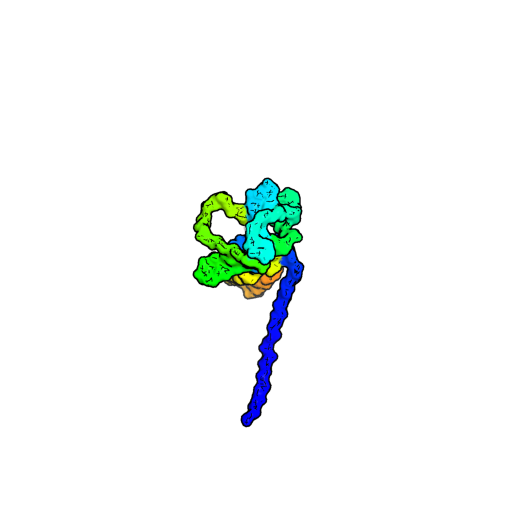? 31.803 0.034 -46.467 1.00 97.31 192 ILE A N 1
ATOM 1494 C CA . ILE A 1 192 ? 33.042 0.828 -46.491 1.00 97.31 192 ILE A CA 1
ATOM 1495 C C . ILE A 1 192 ? 34.192 0.021 -47.105 1.00 97.31 192 ILE A C 1
ATOM 1497 O O . ILE A 1 192 ? 34.915 0.533 -47.957 1.00 97.31 192 ILE A O 1
ATOM 1501 N N . LYS A 1 193 ? 34.345 -1.254 -46.723 1.00 96.62 193 LYS A N 1
ATOM 1502 C CA . LYS A 1 193 ? 35.365 -2.137 -47.312 1.00 96.62 193 LYS A CA 1
ATOM 1503 C C . LYS A 1 193 ? 35.179 -2.299 -48.820 1.00 96.62 193 LYS A C 1
ATOM 1505 O O . LYS A 1 193 ? 36.158 -2.197 -49.549 1.00 96.62 193 LYS A O 1
ATOM 1510 N N . ALA A 1 194 ? 33.946 -2.504 -49.285 1.00 94.88 194 ALA A N 1
ATOM 1511 C CA . ALA A 1 194 ? 33.650 -2.624 -50.711 1.00 94.88 194 ALA A CA 1
ATOM 1512 C C . ALA A 1 194 ? 33.989 -1.336 -51.484 1.00 94.88 194 ALA A C 1
ATOM 1514 O O . ALA A 1 194 ? 34.589 -1.409 -52.557 1.00 94.88 194 ALA A O 1
ATOM 1515 N N . LEU A 1 195 ? 33.676 -0.163 -50.920 1.00 96.38 195 LEU A N 1
ATOM 1516 C CA . LEU A 1 195 ? 34.061 1.125 -51.504 1.00 96.38 195 LEU A CA 1
ATOM 1517 C C . LEU A 1 195 ? 35.583 1.289 -51.574 1.00 96.38 195 LEU A C 1
ATOM 1519 O O . LEU A 1 195 ? 36.097 1.696 -52.612 1.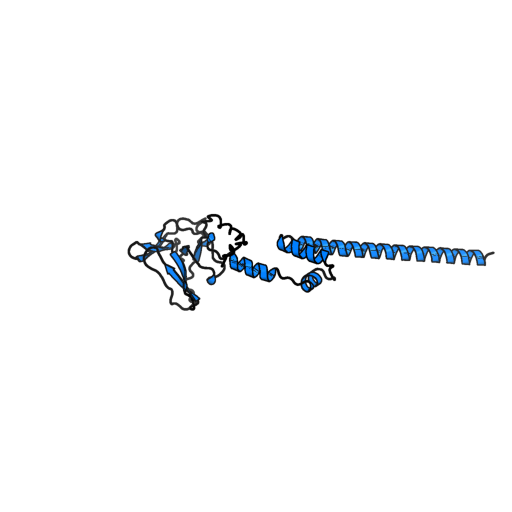00 96.38 195 LEU A O 1
ATOM 1523 N N . GLN A 1 196 ? 36.313 0.917 -50.519 1.00 96.19 196 GLN A N 1
ATOM 1524 C CA . GLN A 1 196 ? 37.776 0.975 -50.524 1.00 96.19 196 GLN A CA 1
ATOM 1525 C C . GLN A 1 196 ? 38.380 0.057 -51.594 1.00 96.19 196 GLN A C 1
ATOM 1527 O O . GLN A 1 196 ? 39.318 0.447 -52.285 1.00 96.19 196 GLN A O 1
ATOM 1532 N N . THR A 1 197 ? 37.834 -1.151 -51.769 1.00 96.31 197 THR A N 1
ATOM 1533 C CA . THR A 1 197 ? 38.251 -2.061 -52.845 1.00 96.31 197 THR A CA 1
ATOM 1534 C C . THR A 1 197 ? 38.024 -1.444 -54.223 1.00 96.31 197 THR A C 1
ATOM 1536 O O . THR A 1 197 ? 38.890 -1.565 -55.088 1.00 96.31 197 THR A O 1
ATOM 1539 N N . LEU A 1 198 ? 36.898 -0.755 -54.425 1.00 95.00 198 LEU A N 1
ATOM 1540 C CA . LEU A 1 198 ? 36.584 -0.099 -55.692 1.00 95.00 198 LEU A CA 1
ATOM 1541 C C . LEU A 1 198 ? 37.514 1.088 -55.974 1.00 95.00 198 LEU A C 1
ATOM 1543 O O . LEU A 1 198 ? 38.014 1.198 -57.090 1.00 95.00 198 LEU A O 1
ATOM 1547 N N . ILE A 1 199 ? 37.802 1.920 -54.970 1.00 95.56 199 ILE A N 1
ATOM 1548 C CA . ILE A 1 199 ? 38.774 3.022 -55.083 1.00 95.56 199 ILE A CA 1
ATOM 1549 C C . ILE A 1 199 ? 40.143 2.471 -55.495 1.00 95.56 199 ILE A C 1
ATOM 1551 O O . ILE A 1 199 ? 40.689 2.880 -56.516 1.00 95.56 199 ILE A O 1
ATOM 1555 N N . ASN A 1 200 ? 40.642 1.455 -54.784 1.00 94.31 200 ASN A N 1
ATOM 1556 C CA . ASN A 1 200 ? 41.936 0.842 -55.092 1.00 94.31 200 ASN A CA 1
ATOM 1557 C C . ASN A 1 200 ? 41.978 0.245 -56.517 1.00 94.31 200 ASN A C 1
ATOM 1559 O O . ASN A 1 200 ? 43.012 0.295 -57.188 1.00 94.31 200 ASN A O 1
ATOM 1563 N N . ALA A 1 201 ? 40.867 -0.329 -56.994 1.00 92.38 201 ALA A N 1
ATOM 1564 C CA . ALA A 1 201 ? 40.765 -0.857 -58.354 1.00 92.38 201 ALA A CA 1
ATOM 1565 C C . ALA A 1 201 ? 40.810 0.257 -59.416 1.00 92.38 201 ALA A C 1
ATOM 1567 O O . ALA A 1 201 ? 41.481 0.096 -60.438 1.00 92.38 201 ALA A O 1
ATOM 1568 N N . VAL A 1 202 ? 40.150 1.395 -59.164 1.00 93.56 202 VAL A N 1
ATOM 1569 C CA . VAL A 1 202 ? 40.190 2.576 -60.043 1.00 93.56 202 VAL A CA 1
ATOM 1570 C C . VAL A 1 202 ? 41.600 3.162 -60.103 1.00 93.56 202 VAL A C 1
ATOM 1572 O O . VAL A 1 202 ? 42.102 3.383 -61.205 1.00 93.56 202 VAL A O 1
ATOM 1575 N N . ASP A 1 203 ? 42.271 3.326 -58.962 1.00 90.88 203 ASP A N 1
ATOM 1576 C CA . ASP A 1 203 ? 43.652 3.829 -58.902 1.00 90.88 203 ASP A CA 1
ATOM 1577 C C . ASP A 1 203 ? 44.615 2.920 -59.683 1.00 90.88 203 ASP A C 1
ATOM 1579 O O . ASP A 1 203 ? 45.473 3.385 -60.438 1.00 90.88 203 ASP A O 1
ATOM 1583 N N . THR A 1 204 ? 44.429 1.600 -59.568 1.00 90.62 204 THR A N 1
ATOM 1584 C CA . THR A 1 204 ? 45.217 0.607 -60.314 1.00 90.62 204 THR A CA 1
ATOM 1585 C C . THR A 1 204 ? 44.992 0.735 -61.824 1.00 90.62 204 THR A C 1
ATOM 1587 O O . THR A 1 204 ? 45.953 0.713 -62.597 1.00 90.62 204 THR A O 1
ATOM 1590 N N . HIS A 1 205 ? 43.740 0.910 -62.258 1.00 87.62 205 HIS A N 1
ATOM 1591 C CA . HIS A 1 205 ? 43.404 1.093 -63.670 1.00 87.62 205 HIS A CA 1
ATOM 1592 C C . HIS A 1 205 ? 43.960 2.414 -64.224 1.00 87.62 205 HIS A C 1
ATOM 1594 O O . HIS A 1 205 ? 44.539 2.430 -65.309 1.00 87.62 205 HIS A O 1
ATOM 1600 N N . GLN A 1 206 ? 43.850 3.517 -63.475 1.00 84.88 206 GLN A N 1
ATOM 1601 C CA . GLN A 1 206 ? 44.440 4.803 -63.858 1.00 84.88 206 GLN A CA 1
ATOM 1602 C C . GLN A 1 206 ? 45.967 4.703 -63.994 1.00 84.88 206 GLN A C 1
ATOM 1604 O O . GLN A 1 206 ? 46.523 5.153 -64.997 1.00 84.88 206 GLN A O 1
ATOM 1609 N N . GLY A 1 207 ? 46.645 4.039 -63.053 1.00 81.56 207 GLY A N 1
ATOM 1610 C CA . GLY A 1 207 ? 48.087 3.796 -63.130 1.00 81.56 207 GLY A CA 1
ATOM 1611 C C . GLY A 1 207 ? 48.507 2.949 -64.338 1.00 81.56 207 GLY A C 1
ATOM 1612 O O . GLY A 1 207 ? 49.547 3.219 -64.943 1.00 81.56 207 GLY A O 1
ATOM 1613 N N . ALA A 1 208 ? 47.704 1.952 -64.721 1.00 78.88 208 ALA A N 1
ATOM 1614 C CA . ALA A 1 208 ? 47.958 1.119 -65.896 1.00 78.88 208 ALA A CA 1
ATOM 1615 C C . ALA A 1 208 ? 47.781 1.891 -67.217 1.00 78.88 208 ALA A C 1
ATOM 1617 O O . ALA A 1 208 ? 48.635 1.788 -68.097 1.00 78.88 208 ALA A O 1
ATOM 1618 N N . VAL A 1 209 ? 46.726 2.708 -67.335 1.00 79.19 209 VAL A N 1
ATOM 1619 C CA . VAL A 1 209 ? 46.474 3.546 -68.523 1.00 79.19 209 VAL A CA 1
ATOM 1620 C C . VAL A 1 209 ? 47.596 4.561 -68.734 1.00 79.19 209 VAL A C 1
ATOM 1622 O O . VAL A 1 209 ? 48.093 4.692 -69.849 1.00 79.19 209 VAL A O 1
ATOM 1625 N N . VAL A 1 210 ? 48.045 5.238 -67.670 1.00 75.19 210 VAL A N 1
ATOM 1626 C CA . VAL A 1 210 ? 49.151 6.204 -67.762 1.00 75.19 210 VAL A CA 1
ATOM 1627 C C . VAL A 1 210 ? 50.428 5.521 -68.255 1.00 75.19 210 VAL A C 1
ATOM 1629 O O . VAL A 1 210 ? 51.056 6.023 -69.177 1.00 75.19 210 VAL A O 1
ATOM 1632 N N . ARG A 1 211 ? 50.797 4.348 -67.719 1.00 71.06 211 ARG A N 1
ATOM 1633 C CA . ARG A 1 211 ? 51.998 3.620 -68.178 1.00 71.06 211 ARG A CA 1
ATOM 1634 C C . ARG A 1 211 ? 51.896 3.135 -69.625 1.00 71.06 211 ARG A C 1
ATOM 1636 O O . ARG A 1 211 ? 52.899 3.166 -70.325 1.00 71.06 211 ARG A O 1
ATOM 1643 N N . GLY A 1 212 ? 50.712 2.711 -70.070 1.00 68.88 212 GLY A N 1
ATOM 1644 C CA . GLY A 1 212 ? 50.480 2.278 -71.452 1.00 68.88 212 GLY A CA 1
ATOM 1645 C C . GLY A 1 212 ? 50.514 3.411 -72.483 1.00 68.88 212 GLY A C 1
ATOM 1646 O O . GLY A 1 212 ? 50.751 3.143 -73.650 1.00 68.88 212 GLY A O 1
ATOM 1647 N N . ALA A 1 213 ? 50.311 4.665 -72.068 1.00 62.41 213 ALA A N 1
ATOM 1648 C CA . ALA A 1 213 ? 50.402 5.835 -72.946 1.00 62.41 213 ALA A CA 1
ATOM 1649 C C . ALA A 1 213 ? 51.843 6.350 -73.157 1.00 62.41 213 ALA A C 1
ATOM 1651 O O . ALA A 1 213 ? 52.065 7.183 -74.032 1.00 62.41 213 ALA A O 1
ATOM 1652 N N . PHE A 1 214 ? 52.811 5.880 -72.358 1.00 56.62 214 PHE A N 1
ATOM 1653 C CA . PHE A 1 214 ? 54.234 6.248 -72.447 1.00 56.62 214 PHE A CA 1
ATOM 1654 C C . PHE A 1 214 ? 55.129 5.125 -73.012 1.00 56.62 214 PHE A C 1
ATOM 1656 O O . PHE A 1 214 ? 56.353 5.255 -72.970 1.00 56.62 214 PHE A O 1
ATOM 1663 N N . ALA A 1 215 ? 54.535 4.036 -73.510 1.00 51.47 215 ALA A N 1
ATOM 1664 C CA . ALA A 1 215 ? 55.210 2.941 -74.212 1.00 51.47 215 ALA A CA 1
ATOM 1665 C C . ALA A 1 215 ? 54.898 3.006 -75.712 1.00 51.47 215 ALA A C 1
ATOM 1667 O O . ALA A 1 215 ? 55.814 2.699 -76.505 1.00 51.47 215 ALA A O 1
#

pLDDT: mean 78.74, std 16.64, range [35.75, 97.31]